Protein AF-A0A383VM68-F1 (afdb_monomer_lite)

Foldseek 3Di:
DEDEAPEEDEAECEEFEDAEEAAEQRRYEYEDAYEYEHYLYEQEHAEYAAFASRYEYYHAYEHPADANYEQEHAEYQAQRSYEYYDRYDYDPRVVHYHFDHADYVWNRHYAADWAAKEWDDDLEDAAQAAAPPDLSLWDKTKMATAHPPRQAHWFWKKFKDKQNHHTQDIFTAHNNRMTIDTGRDQDAFDKIKIWIDTDADDSGDDPPPYDIYIHIYGHHQFDQQWEPLDRRHIYGFAWQWGGPDRDHNDTHGQDPQWGGRTGQATHGDPPKDAPDRNGSDIGD

Sequence (284 aa):
MFAGVSARLMFVASNASSNNASVSGGGLGAAADAQLLIDSSVVVWNAAAVHGGGISVEGNAGVAALVNSSIQFNRAKWGAGMSFGASQRLNANLKTGYFVHNLGMYNSEVSPAASDLSILGSSSVSGFAIRLGSDQSVLPVRLNVSGPFGLPCDGQLVQALLNGTQVLGVNRSDSSGVVLMRLIIQQPPGWYKIVFDLVPGEGQKAISTLQPANLSLQVRACIVSEVTPAPDACQACPEGSISLEPHSSSCRDCPPGATCPGGFVIVPLPGMWHSAPESPQVHR

pLDDT: mean 90.62, std 9.34, range [51.56, 98.44]

Organism: Tetradesmus obliquus (NCBI:txid3088)

Structure (mmCIF, N/CA/C/O backbone):
data_AF-A0A383VM68-F1
#
_entry.id   AF-A0A383VM68-F1
#
loop_
_atom_site.group_PDB
_atom_site.id
_atom_site.type_symbol
_atom_site.label_atom_id
_atom_site.label_alt_id
_atom_site.label_comp_id
_atom_site.label_asym_id
_atom_site.label_entity_id
_atom_site.label_seq_id
_atom_site.pdbx_PDB_ins_code
_atom_site.Cartn_x
_atom_site.Cartn_y
_atom_site.Cartn_z
_atom_site.occupancy
_atom_site.B_iso_or_equiv
_atom_site.auth_seq_id
_atom_site.auth_comp_id
_atom_site.auth_asym_id
_atom_site.auth_atom_id
_atom_site.pdbx_PDB_model_num
ATOM 1 N N . MET A 1 1 ? -22.701 4.448 29.757 1.00 69.44 1 MET A N 1
ATOM 2 C CA . MET A 1 1 ? -22.043 4.310 31.087 1.00 69.44 1 MET A CA 1
ATOM 3 C C . MET A 1 1 ? -20.542 4.526 30.912 1.00 69.44 1 MET A C 1
ATOM 5 O O . MET A 1 1 ? -20.023 4.044 29.915 1.00 69.44 1 MET A O 1
ATOM 9 N N . PHE A 1 2 ? -19.860 5.256 31.805 1.00 69.88 2 PHE A N 1
ATOM 10 C CA . PHE A 1 2 ? -18.447 5.635 31.621 1.00 69.88 2 PHE A CA 1
ATOM 11 C C . PHE A 1 2 ? -17.585 5.266 32.835 1.00 69.88 2 PHE A C 1
ATOM 13 O O . PHE A 1 2 ? -17.972 5.552 33.967 1.00 69.88 2 PHE A O 1
ATOM 20 N N . ALA A 1 3 ? -16.419 4.665 32.595 1.00 67.19 3 ALA A N 1
ATOM 21 C CA . ALA A 1 3 ? -15.424 4.351 33.618 1.00 67.19 3 ALA A CA 1
ATOM 22 C C . ALA A 1 3 ? -14.107 5.100 33.368 1.00 67.19 3 ALA A C 1
ATOM 24 O O . ALA A 1 3 ? -13.564 5.065 32.263 1.00 67.19 3 ALA A O 1
ATOM 25 N N . GLY A 1 4 ? -13.609 5.774 34.410 1.00 67.69 4 GLY A N 1
ATOM 26 C CA . GLY A 1 4 ? -12.377 6.568 34.391 1.00 67.69 4 GLY A CA 1
ATOM 27 C C . GLY A 1 4 ? -11.191 5.907 35.107 1.00 67.69 4 GLY A C 1
ATOM 28 O O . GLY A 1 4 ? -11.199 4.710 35.382 1.00 67.69 4 GLY A O 1
ATOM 29 N N . VAL A 1 5 ? -10.164 6.714 35.400 1.00 69.88 5 VAL A N 1
ATOM 30 C CA . VAL A 1 5 ? -8.837 6.288 35.894 1.00 69.88 5 VAL A CA 1
ATOM 31 C C . VAL A 1 5 ? -8.927 5.269 37.038 1.00 69.88 5 VAL A C 1
ATOM 33 O O . VAL A 1 5 ? -9.589 5.514 38.044 1.00 69.88 5 VAL A O 1
ATOM 36 N N . SER A 1 6 ? -8.239 4.132 36.878 1.00 70.88 6 SER A N 1
ATOM 37 C CA . SER A 1 6 ? -8.131 3.042 37.864 1.00 70.88 6 SER A CA 1
ATOM 38 C C . SER A 1 6 ? -9.460 2.444 38.352 1.00 70.88 6 SER A C 1
ATOM 40 O O . SER A 1 6 ? -9.517 1.865 39.437 1.00 70.88 6 SER A O 1
ATOM 42 N N . ALA A 1 7 ? -10.533 2.550 37.563 1.00 78.81 7 ALA A N 1
ATOM 43 C CA . ALA A 1 7 ? -11.822 1.945 37.885 1.00 78.81 7 ALA A CA 1
ATOM 44 C C . ALA A 1 7 ? -11.994 0.569 37.227 1.00 78.81 7 ALA A C 1
ATOM 46 O O . ALA A 1 7 ? -11.609 0.344 36.080 1.00 78.81 7 ALA A O 1
ATOM 47 N N . ARG A 1 8 ? -12.659 -0.351 37.929 1.00 85.00 8 ARG A N 1
ATOM 48 C CA . ARG A 1 8 ? -13.185 -1.581 37.331 1.00 85.00 8 ARG A CA 1
ATOM 49 C C . ARG A 1 8 ? -14.691 -1.435 37.170 1.00 85.00 8 ARG A C 1
ATOM 51 O O . ARG A 1 8 ? -15.403 -1.339 38.165 1.00 85.00 8 ARG A O 1
ATOM 58 N N . LEU A 1 9 ? -15.169 -1.432 35.930 1.00 85.81 9 LEU A N 1
ATOM 59 C CA . LEU A 1 9 ? -16.595 -1.424 35.631 1.00 85.81 9 LEU A CA 1
ATOM 60 C C . LEU A 1 9 ? -17.067 -2.852 35.402 1.00 85.81 9 LEU A C 1
ATOM 62 O O . LEU A 1 9 ? -16.580 -3.538 34.504 1.00 85.81 9 LEU A O 1
ATOM 66 N N . MET A 1 10 ? -18.021 -3.286 36.216 1.00 88.75 10 MET A N 1
ATOM 67 C CA . MET A 1 10 ? -18.688 -4.570 36.052 1.00 88.75 10 MET A CA 1
ATOM 68 C C . MET A 1 10 ? -20.081 -4.324 35.484 1.00 88.75 10 MET A C 1
ATOM 70 O O . MET A 1 10 ? -20.905 -3.671 36.118 1.00 88.75 10 MET A O 1
ATOM 74 N N . PHE A 1 11 ? -20.325 -4.838 34.284 1.00 89.56 11 PHE A N 1
ATOM 75 C CA . PHE A 1 11 ? -21.611 -4.795 33.605 1.00 89.56 11 PHE A CA 1
ATOM 76 C C . PHE A 1 11 ? -22.124 -6.230 33.494 1.00 89.56 11 PHE A C 1
ATOM 78 O O . PHE A 1 11 ? -21.697 -6.987 32.624 1.00 89.56 11 PHE A O 1
ATOM 85 N N . VAL A 1 12 ? -22.950 -6.630 34.460 1.00 92.88 12 VAL A N 1
ATOM 86 C CA . VAL A 1 12 ? -23.377 -8.023 34.648 1.00 92.88 12 VAL A CA 1
ATOM 87 C C . VAL A 1 12 ? -24.893 -8.095 34.584 1.00 92.88 12 VAL A C 1
ATOM 89 O O . VAL A 1 12 ? -25.555 -7.282 35.229 1.00 92.88 12 VAL A O 1
ATOM 92 N N . ALA A 1 13 ? -25.441 -9.049 33.825 1.00 93.44 13 ALA A N 1
ATOM 93 C CA . ALA A 1 13 ? -26.889 -9.238 33.679 1.00 93.44 13 ALA A CA 1
ATOM 94 C C . ALA A 1 13 ? -27.638 -7.928 33.351 1.00 93.44 13 ALA A C 1
ATOM 96 O O . ALA A 1 13 ? -28.712 -7.652 33.884 1.00 93.44 13 ALA A O 1
ATOM 97 N N . SER A 1 14 ? -27.022 -7.080 32.524 1.00 94.81 14 SER A N 1
ATOM 98 C CA . SER A 1 14 ? -27.439 -5.695 32.309 1.00 94.81 14 SER A CA 1
ATOM 99 C C . SER A 1 14 ? -27.690 -5.392 30.831 1.00 94.81 14 SER A C 1
ATOM 101 O O . SER A 1 14 ? -27.189 -6.080 29.940 1.00 94.81 14 SER A O 1
ATOM 103 N N . ASN A 1 15 ? -28.463 -4.337 30.560 1.00 95.44 15 ASN A N 1
ATOM 104 C CA . ASN A 1 15 ? -28.760 -3.872 29.205 1.00 95.44 15 ASN A CA 1
ATOM 105 C C . ASN A 1 15 ? -28.360 -2.399 29.031 1.00 95.44 15 ASN A C 1
ATOM 107 O O . ASN A 1 15 ? -28.854 -1.531 29.750 1.00 95.44 15 ASN A O 1
ATOM 111 N N . ALA A 1 16 ? -27.477 -2.120 28.074 1.00 95.62 16 ALA A N 1
ATOM 112 C CA . ALA A 1 16 ? -27.159 -0.773 27.618 1.00 95.62 16 ALA A CA 1
ATOM 113 C C . ALA A 1 16 ? -27.770 -0.592 26.230 1.00 95.62 16 ALA A C 1
ATOM 115 O O . ALA A 1 16 ? -27.285 -1.175 25.257 1.00 95.62 16 ALA A O 1
ATOM 116 N N . SER A 1 17 ? -28.836 0.205 26.132 1.00 96.88 17 SER A N 1
ATOM 117 C CA . SER A 1 17 ? -29.528 0.374 24.858 1.00 96.88 17 SER A CA 1
ATOM 118 C C . SER A 1 17 ? -30.015 1.778 24.558 1.00 96.88 17 SER A C 1
ATOM 120 O O . SER A 1 17 ? -30.302 2.550 25.470 1.00 96.88 17 SER A O 1
ATOM 122 N N . SER A 1 18 ? -30.123 2.076 23.260 1.00 96.62 18 SER A N 1
ATOM 123 C CA . SER A 1 18 ? -30.665 3.335 22.724 1.00 96.62 18 SER A CA 1
ATOM 124 C C . SER A 1 18 ? -29.945 4.595 23.215 1.00 96.62 18 SER A C 1
ATOM 126 O O . SER A 1 18 ? -30.538 5.670 23.294 1.00 96.62 18 SER A O 1
ATOM 128 N N . ASN A 1 19 ? -28.662 4.475 23.553 1.00 96.81 19 ASN A N 1
ATOM 129 C CA . ASN A 1 19 ? -27.844 5.613 23.949 1.00 96.81 19 ASN A CA 1
ATOM 130 C C . ASN A 1 19 ? -27.178 6.245 22.724 1.00 96.81 19 ASN A C 1
ATOM 132 O O . ASN A 1 19 ? -26.827 5.551 21.769 1.00 96.81 19 ASN A O 1
ATOM 136 N N . ASN A 1 20 ? -26.962 7.559 22.770 1.00 96.06 20 ASN A N 1
ATOM 137 C CA . ASN A 1 20 ? -26.282 8.297 21.711 1.00 96.06 20 ASN A CA 1
ATOM 138 C C . ASN A 1 20 ? -25.147 9.141 22.296 1.00 96.06 20 ASN A C 1
ATOM 140 O O . ASN A 1 20 ? -25.372 9.940 23.206 1.00 96.06 20 ASN A O 1
ATOM 144 N N . ALA A 1 21 ? -23.946 8.986 21.752 1.00 95.00 21 ALA A N 1
ATOM 145 C CA . ALA A 1 21 ? -22.775 9.770 22.114 1.00 95.00 21 ALA A CA 1
ATOM 146 C C . ALA A 1 21 ? -22.314 10.641 20.941 1.00 95.00 21 ALA A C 1
ATOM 148 O O . ALA A 1 21 ? -22.314 10.226 19.782 1.00 95.00 21 ALA A O 1
ATOM 149 N N . SER A 1 22 ? -21.851 11.852 21.246 1.00 92.38 22 SER A N 1
ATOM 150 C CA . SER A 1 22 ? -21.349 12.786 20.232 1.00 92.38 22 SER A CA 1
ATOM 151 C C . SER A 1 22 ? -20.019 12.359 19.612 1.00 92.38 22 SER A C 1
ATOM 153 O O . SER A 1 22 ? -19.693 12.828 18.528 1.00 92.38 22 SER A O 1
ATOM 155 N N . VAL A 1 23 ? -19.248 11.490 20.276 1.00 90.56 23 VAL A N 1
ATOM 156 C CA . VAL A 1 23 ? -17.914 11.074 19.814 1.00 90.56 23 VAL A CA 1
ATOM 157 C C . VAL A 1 23 ? -17.736 9.564 19.906 1.00 90.56 23 VAL A C 1
ATOM 159 O O . VAL A 1 23 ? -17.579 8.913 18.871 1.00 90.56 23 VAL A O 1
ATOM 162 N N . SER A 1 24 ? -17.773 8.997 21.113 1.00 92.50 24 SER A N 1
ATOM 163 C CA . SER A 1 24 ? -17.451 7.587 21.324 1.00 92.50 24 SER A CA 1
ATOM 164 C C . SER A 1 24 ? -18.228 6.941 22.469 1.00 92.50 24 SER A C 1
ATOM 166 O O . SER A 1 24 ? -18.725 7.629 23.359 1.00 92.50 24 SER A O 1
ATOM 168 N N . GLY A 1 25 ? -18.332 5.609 22.438 1.00 88.25 25 GLY A N 1
ATOM 169 C CA . GLY A 1 25 ? -18.825 4.810 23.564 1.00 88.25 25 GLY A CA 1
ATOM 170 C C . GLY A 1 25 ? -20.312 4.996 23.833 1.00 88.25 25 GLY A C 1
ATOM 171 O O . GLY A 1 25 ? -20.694 5.228 24.980 1.00 88.25 25 GLY A O 1
ATOM 172 N N . GLY A 1 26 ? -21.137 4.915 22.783 1.00 91.56 26 GLY A N 1
ATOM 173 C CA . GLY A 1 26 ? -22.581 5.149 22.866 1.00 91.56 26 GLY A CA 1
ATOM 174 C C . GLY A 1 26 ? -23.227 4.353 23.999 1.00 91.56 26 GLY A C 1
ATOM 175 O O . GLY A 1 26 ? -23.886 4.935 24.853 1.00 91.56 26 GLY A O 1
ATOM 176 N N . GLY A 1 27 ? -22.974 3.044 24.072 1.00 94.62 27 GLY A N 1
ATOM 177 C CA . GLY A 1 27 ? -23.419 2.205 25.188 1.00 94.62 27 GLY A CA 1
ATOM 178 C C . GLY A 1 27 ? -22.490 2.294 26.402 1.00 94.62 27 GLY A C 1
ATOM 179 O O . GLY A 1 27 ? -22.869 2.776 27.479 1.00 94.62 27 GLY A O 1
ATOM 180 N N . LEU A 1 28 ? -21.262 1.804 26.237 1.00 93.50 28 LEU A N 1
ATOM 181 C CA . LEU A 1 28 ? -20.239 1.714 27.277 1.00 93.50 28 LEU A CA 1
ATOM 182 C C . LEU A 1 28 ? -18.955 2.425 26.831 1.00 93.50 28 LEU A C 1
ATOM 184 O O . LEU A 1 28 ? -18.483 2.242 25.712 1.00 93.50 28 LEU A O 1
ATOM 188 N N . GLY A 1 29 ? -18.360 3.196 27.735 1.00 90.69 29 GLY A N 1
ATOM 189 C CA . GLY A 1 29 ? -17.067 3.843 27.540 1.00 90.69 29 GLY A CA 1
ATOM 190 C C . GLY A 1 29 ? -16.107 3.501 28.675 1.00 90.69 29 GLY A C 1
ATOM 191 O O . GLY A 1 29 ? -16.476 3.572 29.849 1.00 90.69 29 GLY A O 1
ATOM 192 N N . ALA A 1 30 ? -14.871 3.159 28.334 1.00 89.38 30 ALA A N 1
ATOM 193 C CA . ALA A 1 30 ? -13.773 3.029 29.282 1.00 89.38 30 ALA A CA 1
ATOM 194 C C . ALA A 1 30 ? -12.567 3.828 28.803 1.00 89.38 30 ALA A C 1
ATOM 196 O O . ALA A 1 30 ? -12.218 3.784 27.626 1.00 89.38 30 ALA A O 1
ATOM 197 N N . ALA A 1 31 ? -11.931 4.548 29.721 1.00 87.94 31 ALA A N 1
ATOM 198 C CA . ALA A 1 31 ? -10.788 5.399 29.426 1.00 87.94 31 ALA A CA 1
ATOM 199 C C . ALA A 1 31 ? -9.696 5.280 30.499 1.00 87.94 31 ALA A C 1
ATOM 201 O O . ALA A 1 31 ? -9.900 4.679 31.557 1.00 87.94 31 ALA A O 1
ATOM 202 N N . ALA A 1 32 ? -8.547 5.910 30.240 1.00 85.25 32 ALA A N 1
ATOM 203 C CA . ALA A 1 32 ? -7.380 5.898 31.123 1.00 85.25 32 ALA A CA 1
ATOM 204 C C . ALA A 1 32 ? -6.944 4.464 31.450 1.00 85.25 32 ALA A C 1
ATOM 206 O O . ALA A 1 32 ? -6.613 3.761 30.515 1.00 85.25 32 ALA A O 1
ATOM 207 N N . ASP A 1 33 ? -6.947 4.024 32.709 1.00 84.94 33 ASP A N 1
ATOM 208 C CA . ASP A 1 33 ? -6.534 2.665 33.108 1.00 84.94 33 ASP A CA 1
ATOM 209 C C . ASP A 1 33 ? -7.728 1.769 33.501 1.00 84.94 33 ASP A C 1
ATOM 211 O O . ASP A 1 33 ? -7.573 0.774 34.215 1.00 84.94 33 ASP A O 1
ATOM 215 N N . ALA A 1 34 ? -8.942 2.133 33.074 1.00 87.44 34 ALA A N 1
ATOM 216 C CA . ALA A 1 34 ? -10.156 1.413 33.439 1.00 87.44 34 ALA A CA 1
ATOM 217 C C . ALA A 1 34 ? -10.182 -0.026 32.896 1.00 87.44 34 ALA A C 1
ATOM 219 O O . ALA A 1 34 ? -9.679 -0.317 31.811 1.00 87.44 34 ALA A O 1
ATOM 220 N N . GLN A 1 35 ? -10.828 -0.936 33.623 1.00 86.44 35 GLN A N 1
ATOM 221 C CA . GLN A 1 35 ? -11.054 -2.315 33.185 1.00 86.44 35 GLN A CA 1
ATOM 222 C C . GLN A 1 35 ? -12.548 -2.602 33.058 1.00 86.44 35 GLN A C 1
ATOM 224 O O . GLN A 1 35 ? -13.298 -2.443 34.023 1.00 86.44 35 GLN A O 1
ATOM 229 N N . LEU A 1 36 ? -12.968 -3.067 31.883 1.00 87.44 36 LEU A N 1
ATOM 230 C CA . LEU A 1 36 ? -14.329 -3.518 31.615 1.00 87.44 36 LEU A CA 1
ATOM 231 C C . LEU A 1 36 ? -14.452 -5.023 31.844 1.00 87.44 36 LEU A C 1
ATOM 233 O O . LEU A 1 36 ? -13.702 -5.815 31.273 1.00 87.44 36 LEU A O 1
ATOM 237 N N . LEU A 1 37 ? -15.434 -5.417 32.645 1.00 88.50 37 LEU A N 1
ATOM 238 C CA . LEU A 1 37 ? -15.921 -6.787 32.730 1.00 88.50 37 LEU A CA 1
ATOM 239 C C . LEU A 1 37 ? -17.385 -6.787 32.314 1.00 88.50 37 LEU A C 1
ATOM 241 O O . LEU A 1 37 ? -18.204 -6.139 32.961 1.00 88.50 37 LEU A O 1
ATOM 245 N N . ILE A 1 38 ? -17.693 -7.506 31.242 1.00 89.25 38 ILE A N 1
ATOM 246 C CA . ILE A 1 38 ? -19.038 -7.604 30.684 1.00 89.25 38 ILE A CA 1
ATOM 247 C C . ILE A 1 38 ? -19.434 -9.077 30.701 1.00 89.25 38 ILE A C 1
ATOM 249 O O . ILE A 1 38 ? -18.761 -9.910 30.090 1.00 89.25 38 ILE A O 1
ATOM 253 N N . ASP A 1 39 ? -20.498 -9.395 31.427 1.00 91.44 39 ASP A N 1
ATOM 254 C CA . ASP A 1 39 ? -20.977 -10.764 31.603 1.00 91.44 39 ASP A CA 1
ATOM 255 C C . ASP A 1 39 ? -22.498 -10.819 31.457 1.00 91.44 39 ASP A C 1
ATOM 257 O O . ASP A 1 39 ? -23.220 -10.013 32.050 1.00 91.44 39 ASP A O 1
ATOM 261 N N . SER A 1 40 ? -22.987 -11.773 30.665 1.00 93.44 40 SER A N 1
ATOM 262 C CA . SER A 1 40 ? -24.414 -12.074 30.532 1.00 93.44 40 SER A CA 1
ATOM 263 C C . SER A 1 40 ? -25.255 -10.829 30.218 1.00 93.44 40 SER A C 1
ATOM 265 O O . SER A 1 40 ? -26.334 -10.636 30.771 1.00 93.44 40 SER A O 1
ATOM 267 N N . SER A 1 41 ? -24.718 -9.931 29.387 1.00 94.31 41 SER A N 1
ATOM 268 C CA . SER A 1 41 ? -25.249 -8.582 29.168 1.00 94.31 41 SER A CA 1
ATOM 269 C C . SER A 1 41 ? -25.508 -8.279 27.693 1.00 94.31 41 SER A C 1
ATOM 271 O O . SER A 1 41 ? -24.977 -8.930 26.792 1.00 94.31 41 SER A O 1
ATOM 273 N N . VAL A 1 42 ? -26.314 -7.249 27.441 1.00 95.62 42 VAL A N 1
ATOM 274 C CA . VAL A 1 42 ? -26.698 -6.806 26.095 1.00 95.62 42 VAL A CA 1
ATOM 275 C C . VAL A 1 42 ? -26.285 -5.349 25.887 1.00 95.62 42 VAL A C 1
ATOM 277 O O . VAL A 1 42 ? -26.600 -4.485 26.704 1.00 95.62 42 VAL A O 1
ATOM 280 N N . VAL A 1 43 ? -25.592 -5.063 24.783 1.00 96.06 43 VAL A N 1
ATOM 281 C CA . VAL A 1 43 ? -25.259 -3.702 24.333 1.00 96.06 43 VAL A CA 1
ATOM 282 C C . VAL A 1 43 ? -25.832 -3.513 22.931 1.00 96.06 43 VAL A C 1
ATOM 284 O O . VAL A 1 43 ? -25.291 -4.041 21.957 1.00 96.06 43 VAL A O 1
ATOM 287 N N . VAL A 1 44 ? -26.962 -2.811 22.824 1.00 97.56 44 VAL A N 1
ATOM 288 C CA . VAL A 1 44 ? -27.777 -2.812 21.599 1.00 97.56 44 VAL A CA 1
ATOM 289 C C . VAL A 1 44 ? -28.356 -1.452 21.220 1.00 97.56 44 VAL A C 1
ATOM 291 O O . VAL A 1 44 ? -28.752 -0.685 22.086 1.00 97.56 44 VAL A O 1
ATOM 294 N N . TRP A 1 45 ? -28.470 -1.156 19.922 1.00 97.31 45 TRP A N 1
ATOM 295 C CA . TRP A 1 45 ? -29.062 0.099 19.422 1.00 97.31 45 TRP A CA 1
ATOM 296 C C . TRP A 1 45 ? -28.367 1.367 19.932 1.00 97.31 45 TRP A C 1
ATOM 298 O O . TRP A 1 45 ? -28.988 2.425 20.015 1.00 97.31 45 TRP A O 1
ATOM 308 N N . ASN A 1 46 ? -27.089 1.285 20.298 1.00 98.00 46 ASN A N 1
ATOM 309 C CA . ASN A 1 46 ? -26.335 2.460 20.713 1.00 98.00 46 ASN A CA 1
ATOM 310 C C . ASN A 1 46 ? -25.627 3.098 19.515 1.00 98.00 46 ASN A C 1
ATOM 312 O O . ASN A 1 46 ? -25.218 2.414 18.574 1.00 98.00 46 ASN A O 1
ATOM 316 N N . ALA A 1 47 ? -25.464 4.415 19.556 1.00 97.62 47 ALA A N 1
ATOM 317 C CA . ALA A 1 47 ? -24.832 5.184 18.499 1.00 97.62 47 ALA A CA 1
ATOM 318 C C . ALA A 1 47 ? -23.704 6.064 19.047 1.00 97.62 47 ALA A C 1
ATOM 320 O O . ALA A 1 47 ? -23.808 6.647 20.125 1.00 97.62 47 ALA A O 1
ATOM 321 N N . ALA A 1 48 ? -22.632 6.181 18.274 1.00 96.06 48 ALA A N 1
ATOM 322 C CA . ALA A 1 48 ? -21.591 7.178 18.466 1.00 96.06 48 ALA A CA 1
ATOM 323 C C . ALA A 1 48 ? -21.183 7.757 17.108 1.00 96.06 48 ALA A C 1
ATOM 325 O O . ALA A 1 48 ? -21.244 7.063 16.093 1.00 96.06 48 ALA A O 1
ATOM 326 N N . ALA A 1 49 ? -20.753 9.018 17.062 1.00 93.94 49 ALA A N 1
ATOM 327 C CA . ALA A 1 49 ? -20.365 9.626 15.788 1.00 93.94 49 ALA A CA 1
ATOM 328 C C . ALA A 1 49 ? -19.088 9.003 15.196 1.00 93.94 49 ALA A C 1
ATOM 330 O O . ALA A 1 49 ? -18.993 8.836 13.979 1.00 93.94 49 ALA A O 1
ATOM 331 N N . VAL A 1 50 ? -18.109 8.654 16.041 1.00 92.44 50 VAL A N 1
ATOM 332 C CA . VAL A 1 50 ? -16.764 8.273 15.590 1.00 92.44 50 VAL A CA 1
ATOM 333 C C . VAL A 1 50 ? -16.418 6.836 15.964 1.00 92.44 50 VAL A C 1
ATOM 335 O O . VAL A 1 50 ? -16.241 6.027 15.059 1.00 92.44 50 VAL A O 1
ATOM 338 N N . HIS A 1 51 ? -16.356 6.492 17.253 1.00 92.31 51 HIS A N 1
ATOM 339 C CA . HIS A 1 51 ? -15.771 5.218 17.708 1.00 92.31 51 HIS A CA 1
ATOM 340 C C . HIS A 1 51 ? -16.704 4.444 18.633 1.00 92.31 51 HIS A C 1
ATOM 342 O O . HIS A 1 51 ? -17.259 5.026 19.562 1.00 92.31 51 HIS A O 1
ATOM 348 N N . GLY A 1 52 ? -16.816 3.126 18.462 1.00 93.00 52 GLY A N 1
ATOM 349 C CA . GLY A 1 52 ? -17.370 2.275 19.519 1.00 93.00 52 GLY A CA 1
ATOM 350 C C . GLY A 1 52 ? -18.826 2.598 19.840 1.00 93.00 52 GLY A C 1
ATOM 351 O O . GLY A 1 52 ? -19.126 3.027 20.954 1.00 93.00 52 GLY A O 1
ATOM 352 N N . GLY A 1 53 ? -19.726 2.442 18.867 1.00 95.00 53 GLY A N 1
ATOM 353 C CA . GLY A 1 53 ? -21.154 2.735 19.046 1.00 95.00 53 GLY A CA 1
ATOM 354 C C . GLY A 1 53 ? -21.734 1.973 20.234 1.00 95.00 53 GLY A C 1
ATOM 355 O O . GLY A 1 53 ? -22.388 2.560 21.092 1.00 95.00 53 GLY A O 1
ATOM 356 N N . GLY A 1 54 ? -21.406 0.685 20.329 1.00 95.56 54 GLY A N 1
ATOM 357 C CA . GLY A 1 54 ? -21.659 -0.135 21.503 1.00 95.56 54 GLY A CA 1
ATOM 358 C C . GLY A 1 54 ? -20.653 0.165 22.605 1.00 95.56 54 GLY A C 1
ATOM 359 O O . GLY A 1 54 ? -21.032 0.661 23.664 1.00 95.56 54 GLY A O 1
ATOM 360 N N . ILE A 1 55 ? -19.378 -0.150 22.364 1.00 93.44 55 ILE A N 1
ATOM 361 C CA . ILE A 1 55 ? -18.318 -0.083 23.374 1.00 93.44 55 ILE A CA 1
ATOM 362 C C . ILE A 1 55 ? -17.108 0.684 22.827 1.00 93.44 55 ILE A C 1
ATOM 364 O O . ILE A 1 55 ? -16.541 0.303 21.807 1.00 93.44 55 ILE A O 1
ATOM 368 N N . SER A 1 56 ? -16.665 1.728 23.525 1.00 92.12 56 SER A N 1
ATOM 369 C CA . SER A 1 56 ? -15.386 2.393 23.247 1.00 92.12 56 SER A CA 1
ATOM 370 C C . SER A 1 56 ? -14.409 2.165 24.389 1.00 92.12 56 SER A C 1
ATOM 372 O O . SER A 1 56 ? -14.751 2.365 25.558 1.00 92.12 56 SER A O 1
ATOM 374 N N . VAL A 1 57 ? -13.192 1.752 24.047 1.00 89.19 57 VAL A N 1
ATOM 375 C CA . VAL A 1 57 ? -12.109 1.533 25.002 1.00 89.19 57 VAL A CA 1
ATOM 376 C C . VAL A 1 57 ? -10.920 2.389 24.571 1.00 89.19 57 VAL A C 1
ATOM 378 O O . VAL A 1 57 ? -10.344 2.188 23.504 1.00 89.19 57 VAL A O 1
ATOM 381 N N . GLU A 1 58 ? -10.579 3.387 25.381 1.00 86.94 58 GLU A N 1
ATOM 382 C CA . GLU A 1 58 ? -9.612 4.439 25.061 1.00 86.94 58 GLU A CA 1
ATOM 383 C C . GLU A 1 58 ? -8.478 4.520 26.090 1.00 86.94 58 GLU A C 1
ATOM 385 O O . GLU A 1 58 ? -8.589 4.058 27.225 1.00 86.94 58 GLU A O 1
ATOM 390 N N . GLY A 1 59 ? -7.360 5.135 25.698 1.00 81.62 59 GLY A N 1
ATOM 391 C CA . GLY A 1 59 ? -6.152 5.150 26.525 1.00 81.62 59 GLY A CA 1
ATOM 392 C C . GLY A 1 59 ? -5.660 3.730 26.816 1.00 81.62 59 GLY A C 1
ATOM 393 O O . GLY A 1 59 ? -5.751 2.852 25.956 1.00 81.62 59 GLY A O 1
ATOM 394 N N . ASN A 1 60 ? -5.185 3.513 28.042 1.00 80.75 60 ASN A N 1
ATOM 395 C CA . ASN A 1 60 ? -4.680 2.229 28.538 1.00 80.75 60 ASN A CA 1
ATOM 396 C C . ASN A 1 60 ? -5.783 1.310 29.092 1.00 80.75 60 ASN A C 1
ATOM 398 O O . ASN A 1 60 ? -5.487 0.334 29.790 1.00 80.75 60 ASN A O 1
ATOM 402 N N . ALA A 1 61 ? -7.055 1.633 28.838 1.00 85.38 61 ALA A N 1
ATOM 403 C CA . ALA A 1 61 ? -8.153 0.844 29.351 1.00 85.38 61 ALA A CA 1
ATOM 404 C C . ALA A 1 61 ? -8.116 -0.554 28.719 1.00 85.38 61 ALA A C 1
ATOM 406 O O . ALA A 1 61 ? -7.447 -0.798 27.714 1.00 85.38 61 ALA A O 1
ATOM 407 N N . GLY A 1 62 ? -8.795 -1.507 29.341 1.00 83.81 62 GLY A N 1
ATOM 408 C CA . GLY A 1 62 ? -8.822 -2.882 28.867 1.00 83.81 62 GLY A CA 1
ATOM 409 C C . GLY A 1 62 ? -10.190 -3.516 29.012 1.00 83.81 62 GLY A C 1
ATOM 410 O O . GLY A 1 62 ? -11.022 -3.091 29.815 1.00 83.81 62 GLY A O 1
ATOM 411 N N . VAL A 1 63 ? -10.399 -4.579 28.241 1.00 84.31 63 VAL A N 1
ATOM 412 C CA . VAL A 1 63 ? -11.534 -5.485 28.412 1.00 84.31 63 VAL A CA 1
ATOM 413 C C . VAL A 1 63 ? -11.008 -6.725 29.117 1.00 84.31 63 VAL A C 1
ATOM 415 O O . VAL A 1 63 ? -10.381 -7.593 28.510 1.00 84.31 63 VAL A O 1
ATOM 418 N N . ALA A 1 64 ? -11.238 -6.785 30.426 1.00 80.19 64 ALA A N 1
ATOM 419 C CA . ALA A 1 64 ? -10.809 -7.893 31.266 1.00 80.19 64 ALA A CA 1
ATOM 420 C C . ALA A 1 64 ? -11.555 -9.187 30.906 1.00 80.19 64 ALA A C 1
ATOM 422 O O . ALA A 1 64 ? -10.944 -10.257 30.877 1.00 80.19 64 ALA A O 1
ATOM 423 N N . ALA A 1 65 ? -12.858 -9.087 30.618 1.00 81.88 65 ALA A N 1
ATOM 424 C CA . ALA A 1 65 ? -13.675 -10.203 30.155 1.00 81.88 65 ALA A CA 1
ATOM 425 C C . ALA A 1 65 ? -14.911 -9.721 29.378 1.00 81.88 65 ALA A C 1
ATOM 427 O O . ALA A 1 65 ? -15.513 -8.706 29.735 1.00 81.88 65 ALA A O 1
ATOM 428 N N . LEU A 1 66 ? -15.292 -10.485 28.350 1.00 85.62 66 LEU A N 1
ATOM 429 C CA . LEU A 1 66 ? -16.543 -10.342 27.608 1.00 85.62 66 LEU A CA 1
ATOM 430 C C . LEU A 1 66 ? -17.176 -11.728 27.442 1.00 85.62 66 LEU A C 1
ATOM 432 O O . LEU A 1 66 ? -16.827 -12.469 26.524 1.00 85.62 66 LEU A O 1
ATOM 436 N N . VAL A 1 67 ? -18.073 -12.096 28.352 1.00 86.62 67 VAL A N 1
ATOM 437 C CA . VAL A 1 67 ? -18.592 -13.465 28.486 1.00 86.62 67 VAL A CA 1
ATOM 438 C C . VAL A 1 67 ? -20.102 -13.470 28.291 1.00 86.62 67 VAL A C 1
ATOM 440 O O . VAL A 1 67 ? -20.792 -12.601 28.820 1.00 86.62 67 VAL A O 1
ATOM 443 N N . ASN A 1 68 ? -20.618 -14.427 27.512 1.00 88.31 68 ASN A N 1
ATOM 444 C CA . ASN A 1 68 ? -22.057 -14.657 27.309 1.00 88.31 68 ASN A CA 1
ATOM 445 C C . ASN A 1 68 ? -22.862 -13.381 27.005 1.00 88.31 68 ASN A C 1
ATOM 447 O O . ASN A 1 68 ? -23.983 -13.216 27.472 1.00 88.31 68 ASN A O 1
ATOM 451 N N . SER A 1 69 ? -22.269 -12.448 26.262 1.00 91.44 69 SER A N 1
ATOM 452 C CA . SER A 1 69 ? -22.833 -11.116 26.048 1.00 91.44 69 SER A CA 1
ATOM 453 C C . SER A 1 69 ? -23.009 -10.830 24.562 1.00 91.44 69 SER A C 1
ATOM 455 O O . SER A 1 69 ? -22.196 -11.268 23.745 1.00 91.44 69 SER A O 1
ATOM 457 N N . SER A 1 70 ? -24.051 -10.075 24.213 1.00 93.31 70 SER A N 1
ATOM 458 C CA . SER A 1 70 ? -24.373 -9.712 22.828 1.00 93.31 70 SER A CA 1
ATOM 459 C C . SER A 1 70 ? -24.188 -8.216 22.583 1.00 93.31 70 SER A C 1
ATOM 461 O 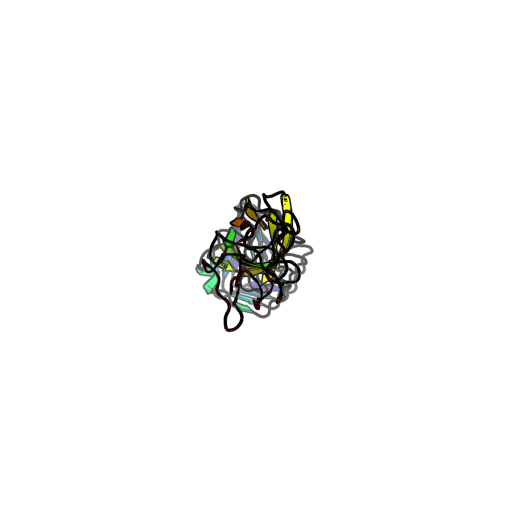O . SER A 1 70 ? -24.796 -7.391 23.272 1.00 93.31 70 SER A O 1
ATOM 463 N N . ILE A 1 71 ? -23.401 -7.867 21.569 1.00 94.50 71 ILE A N 1
ATOM 464 C CA . ILE A 1 71 ? -23.179 -6.501 21.101 1.00 94.50 71 ILE A CA 1
ATOM 465 C C . ILE A 1 71 ? -23.733 -6.411 19.685 1.00 94.50 71 ILE A C 1
ATOM 467 O O . ILE A 1 71 ? -23.140 -6.939 18.747 1.00 94.50 71 ILE A O 1
ATOM 471 N N . GLN A 1 72 ? -24.877 -5.762 19.511 1.00 96.06 72 GLN A N 1
ATOM 472 C CA . GLN A 1 72 ? -25.603 -5.844 18.244 1.00 96.06 72 GLN A CA 1
ATOM 473 C C . GLN A 1 72 ? -26.310 -4.551 17.861 1.00 96.06 72 GLN A C 1
ATOM 475 O O . GLN A 1 72 ? -26.697 -3.772 18.724 1.00 96.06 72 GLN A O 1
ATOM 480 N N . PHE A 1 73 ? -26.512 -4.325 16.563 1.00 96.94 73 PHE A N 1
ATOM 481 C CA . PHE A 1 73 ? -27.251 -3.163 16.043 1.00 96.94 73 PHE A CA 1
ATOM 482 C C . PHE A 1 73 ? -26.741 -1.800 16.539 1.00 96.94 73 PHE A C 1
ATOM 484 O O . PHE A 1 73 ? -27.497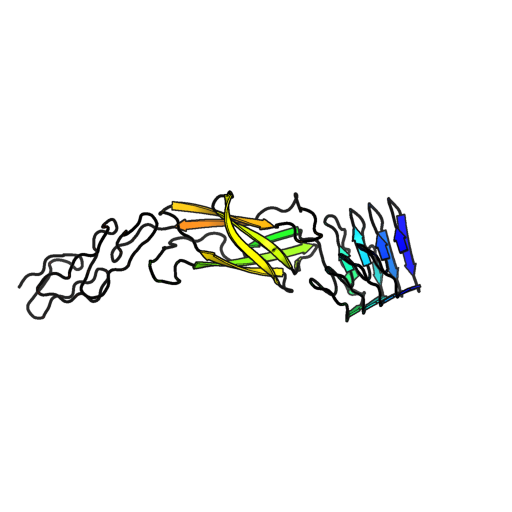 -0.831 16.607 1.00 96.94 73 PHE A O 1
ATOM 491 N N . ASN A 1 74 ? -25.466 -1.708 16.911 1.00 97.75 74 ASN A N 1
ATOM 492 C CA . ASN A 1 74 ? -24.846 -0.444 17.278 1.00 97.75 74 ASN A CA 1
ATOM 493 C C . ASN A 1 74 ? -24.294 0.255 16.031 1.00 97.75 74 ASN A C 1
ATOM 495 O O . ASN A 1 74 ? -24.029 -0.388 15.014 1.00 97.75 74 ASN A O 1
ATOM 499 N N . ARG A 1 75 ? -24.105 1.575 16.099 1.00 97.69 75 ARG A N 1
ATOM 500 C CA . ARG A 1 75 ? -23.642 2.397 14.974 1.00 97.69 75 ARG A CA 1
ATOM 501 C C . ARG A 1 75 ? -22.484 3.303 15.376 1.00 97.69 75 ARG A C 1
ATOM 503 O O . ARG A 1 75 ? -22.607 4.069 16.324 1.00 97.69 75 ARG A O 1
ATOM 510 N N . ALA A 1 76 ? -21.390 3.262 14.627 1.00 95.44 76 ALA A N 1
ATOM 511 C CA . ALA A 1 76 ? -20.316 4.257 14.684 1.00 95.44 76 ALA A CA 1
ATOM 512 C C . ALA A 1 76 ? -19.491 4.218 13.403 1.00 95.44 76 ALA A C 1
ATOM 514 O O . ALA A 1 76 ? -19.593 3.266 12.644 1.00 95.44 76 ALA A O 1
ATOM 515 N N . LYS A 1 77 ? -18.652 5.221 13.142 1.00 94.19 77 LYS A N 1
ATOM 516 C CA . LYS A 1 77 ? -17.782 5.196 11.958 1.00 94.19 77 LYS A CA 1
ATOM 517 C C . LYS A 1 77 ? -16.758 4.057 12.026 1.00 94.19 77 LYS A C 1
ATOM 519 O O . LYS A 1 77 ? -16.595 3.340 11.044 1.00 94.19 77 LYS A O 1
ATOM 524 N N . TRP A 1 78 ? -16.141 3.871 13.188 1.00 91.81 78 TRP A N 1
ATOM 525 C CA . TRP A 1 78 ? -15.127 2.859 13.467 1.00 91.81 78 TRP A CA 1
ATOM 526 C C . TRP A 1 78 ? -15.602 1.946 14.594 1.00 91.81 78 TRP A C 1
ATOM 528 O O . TRP A 1 78 ? -15.987 2.436 15.661 1.00 91.81 78 TRP A O 1
ATOM 538 N N . GLY A 1 79 ? -15.568 0.628 14.385 1.00 92.44 79 GLY A N 1
ATOM 539 C CA . GLY A 1 79 ? -15.826 -0.319 15.474 1.00 92.44 79 GLY A CA 1
ATOM 540 C C . GLY A 1 79 ? -17.225 -0.158 16.046 1.00 92.44 79 GLY A C 1
ATOM 541 O O . GLY A 1 79 ? -17.366 0.116 17.233 1.00 92.44 79 GLY A O 1
ATOM 542 N N . ALA A 1 80 ? -18.262 -0.225 15.209 1.00 94.81 80 ALA A N 1
ATOM 543 C CA . ALA A 1 80 ? -19.625 0.078 15.640 1.00 94.81 80 ALA A CA 1
ATOM 544 C C . ALA A 1 80 ? -20.076 -0.792 16.820 1.00 94.81 80 ALA A C 1
ATOM 546 O O . ALA A 1 80 ? -20.686 -0.261 17.747 1.00 94.81 80 ALA A O 1
ATOM 547 N N . GLY A 1 81 ? -19.705 -2.073 16.844 1.00 94.00 81 GLY A N 1
ATOM 548 C CA . GLY A 1 81 ? -19.827 -2.912 18.033 1.00 94.00 81 GLY A CA 1
ATOM 549 C C . GLY A 1 81 ? -18.842 -2.486 19.122 1.00 94.00 81 GLY A C 1
ATOM 550 O O . GLY A 1 81 ? -19.253 -2.050 20.200 1.00 94.00 81 GLY A O 1
ATOM 551 N N . MET A 1 82 ? -17.543 -2.588 18.837 1.00 91.62 82 MET A N 1
ATOM 552 C CA . MET A 1 82 ? -16.473 -2.221 19.762 1.00 91.62 82 MET A CA 1
ATOM 553 C C . MET A 1 82 ? -15.288 -1.552 19.058 1.00 91.62 82 MET A C 1
ATOM 555 O O . MET A 1 82 ? -14.839 -2.003 18.006 1.00 91.62 82 MET A O 1
ATOM 559 N N . SER A 1 83 ? -14.731 -0.507 19.670 1.00 90.88 83 SER A N 1
ATOM 560 C CA . SER A 1 83 ? -13.517 0.168 19.199 1.00 90.88 83 SER A CA 1
ATOM 561 C C . SER A 1 83 ? -12.444 0.206 20.281 1.00 90.88 83 SER A C 1
ATOM 563 O O . SER A 1 83 ? -12.740 0.467 21.448 1.00 90.88 83 SER A O 1
ATOM 565 N N . PHE A 1 84 ? -11.195 -0.008 19.870 1.00 86.06 84 PHE A N 1
ATOM 566 C CA . PHE A 1 84 ? -10.011 -0.013 20.722 1.00 86.06 84 PHE A CA 1
ATOM 567 C C . PHE A 1 84 ? -9.053 1.123 20.349 1.00 86.06 84 PHE A C 1
ATOM 569 O O . PHE A 1 84 ? -8.690 1.295 19.187 1.00 86.06 84 PHE A O 1
ATOM 576 N N . GLY A 1 85 ? -8.605 1.875 21.353 1.00 76.81 85 GLY A N 1
ATOM 577 C CA . GLY A 1 85 ? -7.527 2.855 21.235 1.00 76.81 85 GLY A CA 1
ATOM 578 C C . GLY A 1 85 ? -6.126 2.229 21.163 1.00 76.81 85 GLY A C 1
ATOM 579 O O . GLY A 1 85 ? -5.944 1.024 21.302 1.00 76.81 85 GLY A O 1
ATOM 580 N N . ALA A 1 86 ? -5.113 3.072 20.959 1.00 61.00 86 ALA A N 1
ATOM 581 C CA . ALA A 1 86 ? -3.738 2.681 20.620 1.00 61.00 86 ALA A CA 1
ATOM 582 C C . ALA A 1 86 ? -2.945 1.889 21.687 1.00 61.00 86 ALA A C 1
ATOM 584 O O . ALA A 1 86 ? -1.848 1.428 21.386 1.00 61.00 86 ALA A O 1
ATOM 585 N N . SER A 1 87 ? -3.449 1.711 22.914 1.00 56.69 87 SER A N 1
ATOM 586 C CA . SER A 1 87 ? -2.677 1.120 24.025 1.00 56.69 87 SER A CA 1
ATOM 587 C C . SER A 1 87 ? -3.441 0.061 24.829 1.00 56.69 87 SER A C 1
ATOM 589 O O . SER A 1 87 ? -3.450 0.056 26.057 1.00 56.69 87 SER A O 1
ATOM 591 N N . GLN A 1 88 ? -4.090 -0.869 24.130 1.00 61.88 88 GLN A N 1
ATOM 592 C CA . GLN A 1 88 ? -5.091 -1.747 24.737 1.00 61.88 88 GLN A CA 1
ATOM 593 C C . GLN A 1 88 ? -4.571 -3.155 25.047 1.00 61.88 88 GLN A C 1
ATOM 595 O O . GLN A 1 88 ? -4.016 -3.853 24.197 1.00 61.88 88 GLN A O 1
ATOM 600 N N . ARG A 1 89 ? -4.854 -3.616 26.270 1.00 61.69 89 ARG A N 1
ATOM 601 C CA . ARG A 1 89 ? -4.781 -5.029 26.663 1.00 61.69 89 ARG A CA 1
ATOM 602 C C . ARG A 1 89 ? -6.053 -5.734 26.192 1.00 61.69 89 ARG A C 1
ATOM 604 O O . ARG A 1 89 ? -6.994 -5.903 26.965 1.00 61.69 89 ARG A O 1
ATOM 611 N N . LEU A 1 90 ? -6.097 -6.130 24.922 1.00 61.31 90 LEU A N 1
ATOM 612 C CA . LEU A 1 90 ? -7.081 -7.118 24.478 1.00 61.31 90 LEU A CA 1
ATOM 613 C C . LEU A 1 90 ? -6.737 -8.445 25.156 1.00 61.31 90 LEU A C 1
ATOM 615 O O . LEU A 1 90 ? -5.674 -9.010 24.907 1.00 61.31 90 LEU A O 1
ATOM 619 N N . ASN A 1 91 ? -7.615 -8.958 26.011 1.00 62.75 91 ASN A N 1
ATOM 620 C CA . ASN A 1 91 ? -7.497 -10.342 26.443 1.00 62.75 91 ASN A CA 1
ATOM 621 C C . ASN A 1 91 ? -8.108 -11.248 25.360 1.00 62.75 91 ASN A C 1
ATOM 623 O O . ASN A 1 91 ? -9.173 -10.944 24.819 1.00 62.75 91 ASN A O 1
ATOM 627 N N . ALA A 1 92 ? -7.467 -12.381 25.061 1.00 51.56 92 ALA A N 1
ATOM 628 C CA . ALA A 1 92 ? -7.889 -13.350 24.041 1.00 51.56 92 ALA A CA 1
ATOM 629 C C . ALA A 1 92 ? -9.302 -13.942 24.273 1.00 51.56 92 ALA A C 1
ATOM 631 O O . ALA A 1 92 ? -9.846 -14.626 23.405 1.00 51.56 92 ALA A O 1
ATOM 632 N N . ASN A 1 93 ? -9.923 -13.636 25.417 1.00 54.53 93 ASN A N 1
ATOM 633 C CA . ASN A 1 93 ? -11.280 -14.022 25.801 1.00 54.53 93 ASN A CA 1
ATOM 634 C C . ASN A 1 93 ? -12.401 -13.206 25.125 1.00 54.53 93 ASN A C 1
ATOM 636 O O . ASN A 1 93 ? -13.567 -13.414 25.441 1.00 54.53 93 ASN A O 1
ATOM 640 N N . LEU A 1 94 ? -12.101 -12.330 24.157 1.00 58.69 94 LEU A N 1
ATOM 641 C CA . LEU A 1 94 ? -13.135 -11.750 23.279 1.00 58.69 94 LEU A CA 1
ATOM 642 C C . LEU A 1 94 ? -13.931 -12.809 22.496 1.00 58.69 94 LEU A C 1
ATOM 644 O O . LEU A 1 94 ? -15.017 -12.514 22.005 1.00 58.69 94 LEU A O 1
ATOM 648 N N . LYS A 1 95 ? -13.420 -14.044 22.408 1.00 52.00 95 LYS A N 1
ATOM 649 C CA . LYS A 1 95 ? -14.038 -15.165 21.685 1.00 52.00 95 LYS A CA 1
ATOM 650 C C . LYS A 1 95 ? -15.420 -15.599 22.202 1.00 52.00 95 LYS A C 1
ATOM 652 O O . LYS A 1 95 ? -16.058 -16.402 21.531 1.00 52.00 95 LYS A O 1
ATOM 657 N N . THR A 1 96 ? -15.887 -15.105 23.351 1.00 56.34 96 THR A N 1
ATOM 658 C CA . THR A 1 96 ? -17.206 -15.458 23.916 1.00 56.34 96 THR A CA 1
AT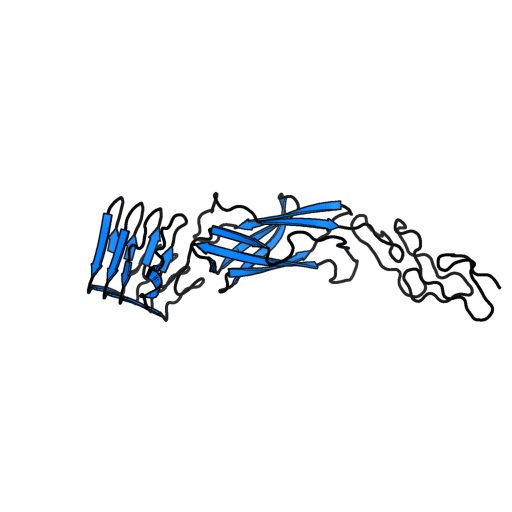OM 659 C C . THR A 1 96 ? -18.275 -14.373 23.773 1.00 56.34 96 THR A C 1
ATOM 661 O O . THR A 1 96 ? -19.424 -14.604 24.147 1.00 56.34 96 THR A O 1
ATOM 664 N N . GLY A 1 97 ? -17.927 -13.196 23.247 1.00 64.31 97 GLY A N 1
ATOM 665 C CA . GLY A 1 97 ? -18.895 -12.151 22.916 1.00 64.31 97 GLY A CA 1
ATOM 666 C C . GLY A 1 97 ? -19.458 -12.334 21.510 1.00 64.31 97 GLY A C 1
ATOM 667 O O . GLY A 1 97 ? -18.716 -12.644 20.581 1.00 64.31 97 GLY A O 1
ATOM 668 N N . TYR A 1 98 ? -20.762 -12.121 21.344 1.00 85.44 98 TYR A N 1
ATOM 669 C CA . TYR A 1 98 ? -21.419 -12.181 20.040 1.00 85.44 98 TYR A CA 1
ATOM 670 C C . TYR A 1 98 ? -21.581 -10.770 19.470 1.00 85.44 98 TYR A C 1
ATOM 672 O O . TYR A 1 98 ? -22.340 -9.967 20.014 1.00 85.44 98 TYR A O 1
ATOM 680 N N . PHE A 1 99 ? -20.855 -10.469 18.394 1.00 89.56 99 PHE A N 1
ATOM 681 C CA . PHE A 1 99 ? -20.944 -9.207 17.659 1.00 89.56 99 PHE A CA 1
ATOM 682 C C . PHE A 1 99 ? -21.697 -9.450 16.354 1.00 89.56 99 PHE A C 1
ATOM 684 O O . PHE A 1 99 ? -21.251 -10.259 15.539 1.00 89.56 99 PHE A O 1
ATOM 691 N N . VAL A 1 100 ? -22.860 -8.818 16.175 1.00 92.12 100 VAL A N 1
ATOM 692 C CA . VAL A 1 100 ? -23.647 -9.012 14.952 1.00 92.12 100 VAL A CA 1
ATOM 693 C C . VAL A 1 100 ? -24.450 -7.777 14.568 1.00 92.12 100 VAL A C 1
ATOM 695 O O . VAL A 1 100 ? -24.972 -7.059 15.422 1.00 92.12 100 VAL A O 1
ATOM 698 N N . HIS A 1 101 ? -24.623 -7.573 13.263 1.00 94.50 101 HIS A N 1
ATOM 699 C CA . HIS A 1 101 ? -25.459 -6.508 12.701 1.00 94.50 101 HIS A CA 1
ATOM 700 C C . HIS A 1 101 ? -25.087 -5.104 13.199 1.00 94.50 101 HIS A C 1
ATOM 702 O O . HIS A 1 101 ? -25.932 -4.207 13.219 1.00 94.50 101 HIS A O 1
ATOM 708 N N . ASN A 1 102 ? -23.836 -4.894 13.609 1.00 95.31 102 ASN A N 1
ATOM 709 C CA . ASN A 1 102 ? -23.352 -3.558 13.908 1.00 95.31 102 ASN A CA 1
ATOM 710 C C . ASN A 1 102 ? -23.072 -2.830 12.584 1.00 95.31 102 ASN A C 1
ATOM 712 O O . ASN A 1 102 ? -22.670 -3.427 11.587 1.00 95.31 102 ASN A O 1
ATOM 716 N N . LEU A 1 103 ? -23.327 -1.526 12.553 1.00 95.81 103 LEU A N 1
ATOM 717 C CA . LEU A 1 103 ? -23.250 -0.707 11.347 1.00 95.81 103 LEU A CA 1
ATOM 718 C C . LEU A 1 103 ? -22.116 0.297 11.485 1.00 95.81 103 LEU A C 1
ATOM 720 O O . LEU A 1 103 ? -22.288 1.366 12.077 1.00 95.81 103 LEU A O 1
ATOM 724 N N . GLY A 1 104 ? -20.960 -0.055 10.923 1.00 92.12 104 GLY A N 1
ATOM 725 C CA . GLY A 1 104 ? -19.825 0.851 10.831 1.00 92.12 104 GLY A CA 1
ATOM 726 C C . GLY A 1 104 ? -19.302 1.036 9.424 1.00 92.12 104 GLY A C 1
ATOM 727 O O . GLY A 1 104 ? -19.538 0.202 8.556 1.00 92.12 104 GLY A O 1
ATOM 728 N N . MET A 1 105 ? -18.629 2.166 9.207 1.00 91.81 105 MET A N 1
ATOM 729 C CA . MET A 1 105 ? -17.964 2.453 7.936 1.00 91.81 105 MET A CA 1
ATOM 730 C C . MET A 1 105 ? -16.716 1.584 7.781 1.00 91.81 105 MET A C 1
ATOM 732 O O . MET A 1 105 ? -16.451 1.106 6.686 1.00 91.81 105 MET A O 1
ATOM 736 N N . TYR A 1 106 ? -15.994 1.376 8.884 1.00 90.56 106 TYR A N 1
ATOM 737 C CA . TYR A 1 106 ? -14.789 0.559 8.951 1.00 90.56 106 TYR A CA 1
ATOM 738 C C . TYR A 1 106 ? -14.859 -0.357 10.170 1.00 90.56 106 TYR A C 1
ATOM 740 O O . TYR A 1 106 ? -15.243 0.098 11.258 1.00 90.56 106 TYR A O 1
ATOM 748 N N . ASN A 1 107 ? -14.486 -1.631 9.999 1.00 88.31 107 ASN A N 1
ATOM 749 C CA . ASN A 1 107 ? -14.481 -2.626 11.078 1.00 88.31 107 ASN A CA 1
ATOM 750 C C . ASN A 1 107 ? -15.812 -2.633 11.868 1.00 88.31 107 ASN A C 1
ATOM 752 O O . ASN A 1 107 ? -15.834 -2.306 13.054 1.00 88.31 107 ASN A O 1
ATOM 756 N N . SER A 1 108 ? -16.941 -2.950 11.225 1.00 91.00 108 SER A N 1
ATOM 757 C CA . SER A 1 108 ? -18.279 -2.794 11.828 1.00 91.00 108 SER A CA 1
ATOM 758 C C . SER A 1 108 ? -18.433 -3.467 13.198 1.00 91.00 108 SER A C 1
ATOM 760 O O . SER A 1 108 ? -19.033 -2.893 14.104 1.00 91.00 108 SER A O 1
ATOM 762 N N . GLU A 1 109 ? -17.854 -4.650 13.375 1.00 91.06 109 GLU A N 1
ATOM 763 C CA . GLU A 1 109 ? -17.953 -5.406 14.623 1.00 91.06 109 GLU A CA 1
ATOM 764 C C . GLU A 1 109 ? -16.912 -4.956 15.651 1.00 91.06 109 GLU A C 1
ATOM 766 O O . GLU A 1 109 ? -17.268 -4.502 16.739 1.00 91.06 109 GLU A O 1
ATOM 771 N N . VAL A 1 110 ? -15.627 -5.047 15.299 1.00 89.50 110 VAL A N 1
ATOM 772 C CA . VAL A 1 110 ? -14.510 -4.734 16.195 1.00 89.50 110 VAL A CA 1
ATOM 773 C C . VAL A 1 110 ? -13.415 -3.992 15.436 1.00 89.50 110 VAL A C 1
ATOM 775 O O . VAL A 1 110 ? -12.849 -4.544 14.492 1.00 89.50 110 VAL A O 1
ATOM 778 N N . SER A 1 111 ? -13.088 -2.772 15.872 1.00 90.12 111 SER A N 1
ATOM 779 C CA . SER A 1 111 ? -12.012 -1.941 15.313 1.00 90.12 111 SER A CA 1
ATOM 780 C C . SER A 1 111 ? -10.807 -1.892 16.253 1.00 90.12 111 SER A C 1
ATOM 782 O O . SER A 1 111 ? -10.854 -1.173 17.256 1.00 90.12 111 SER A O 1
ATOM 784 N N . PRO A 1 112 ? -9.719 -2.624 15.960 1.00 87.62 112 PRO A N 1
ATOM 785 C CA . PRO A 1 112 ? -8.465 -2.486 16.686 1.00 87.62 112 PRO A CA 1
ATOM 786 C C . PRO A 1 112 ? -7.699 -1.229 16.244 1.00 87.62 112 PRO A C 1
ATOM 788 O O . PRO A 1 112 ? -7.806 -0.791 15.097 1.00 87.62 112 PRO A O 1
ATOM 791 N N . ALA A 1 113 ? -6.872 -0.674 17.130 1.00 86.69 113 ALA A N 1
ATOM 792 C CA . ALA A 1 113 ? -5.861 0.296 16.720 1.00 86.69 113 ALA A CA 1
ATOM 793 C C . ALA A 1 113 ? -4.730 -0.410 15.960 1.00 86.69 113 ALA A C 1
ATOM 795 O O . ALA A 1 113 ? -4.297 -1.487 16.369 1.00 86.69 113 ALA A O 1
ATOM 796 N N . ALA A 1 114 ? -4.244 0.202 14.880 1.00 89.88 114 ALA A N 1
ATOM 797 C CA . ALA A 1 114 ? -3.140 -0.355 14.108 1.00 89.88 114 ALA A CA 1
ATOM 798 C C . ALA A 1 114 ? -1.856 -0.408 14.949 1.00 89.88 114 ALA A C 1
ATOM 800 O O . ALA A 1 114 ? -1.482 0.568 15.603 1.00 89.88 114 ALA A O 1
ATOM 801 N N . SER A 1 115 ? -1.189 -1.558 14.924 1.00 89.31 115 SER A N 1
ATOM 802 C CA . SER A 1 115 ? 0.056 -1.822 15.653 1.00 89.3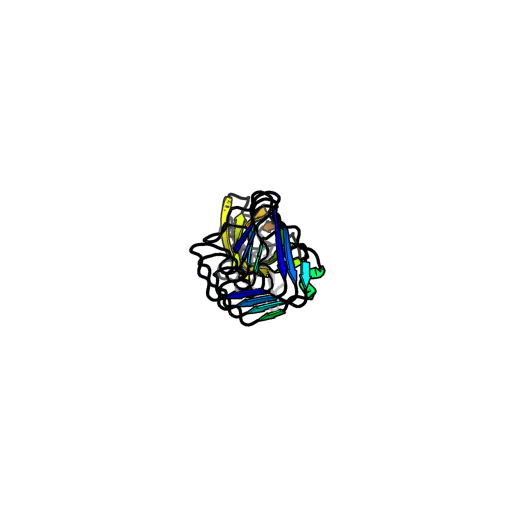1 115 SER A CA 1
ATOM 803 C C . SER A 1 115 ? 1.161 -2.399 14.774 1.00 89.31 115 SER A C 1
ATOM 805 O O . SER A 1 115 ? 2.312 -2.410 15.196 1.00 89.31 115 SER A O 1
ATOM 807 N N . ASP A 1 116 ? 0.822 -2.867 13.573 1.00 93.25 116 ASP A N 1
ATOM 808 C CA . ASP A 1 116 ? 1.762 -3.366 12.578 1.00 93.25 116 ASP A CA 1
ATOM 809 C C . ASP A 1 116 ? 1.384 -2.861 11.179 1.00 93.25 116 ASP A C 1
ATOM 811 O O . ASP A 1 116 ? 0.208 -2.847 10.798 1.00 93.25 116 ASP A O 1
ATOM 815 N N . LEU A 1 117 ? 2.406 -2.460 10.424 1.00 96.56 117 LEU A N 1
ATOM 816 C CA . LEU A 1 117 ? 2.341 -2.160 9.001 1.00 96.56 117 LEU A CA 1
ATOM 817 C C . LEU A 1 117 ? 3.485 -2.917 8.333 1.00 96.56 117 LEU A C 1
ATOM 819 O O . LEU A 1 117 ? 4.657 -2.662 8.611 1.00 96.56 117 LEU A O 1
ATOM 823 N N . SER A 1 118 ? 3.152 -3.840 7.440 1.00 97.31 118 SER A N 1
ATOM 824 C CA . SER A 1 118 ? 4.132 -4.732 6.824 1.00 97.31 118 SER A CA 1
ATOM 825 C C . SER A 1 118 ? 3.879 -4.924 5.332 1.00 97.31 118 SER A C 1
ATOM 827 O O . SER A 1 118 ? 2.759 -4.792 4.841 1.00 97.31 118 SER A O 1
ATOM 829 N N . ILE A 1 119 ? 4.945 -5.211 4.579 1.00 97.88 119 ILE A N 1
ATOM 830 C CA . ILE A 1 119 ? 4.854 -5.515 3.146 1.00 97.88 119 ILE A CA 1
ATOM 831 C C . ILE A 1 119 ? 4.501 -6.990 2.985 1.00 97.88 119 ILE A C 1
ATOM 833 O O . ILE A 1 119 ? 5.179 -7.864 3.521 1.00 97.88 119 ILE A O 1
ATOM 837 N N . LEU A 1 120 ? 3.463 -7.269 2.202 1.00 96.44 120 LEU A N 1
ATOM 838 C CA . LEU A 1 120 ? 3.094 -8.622 1.807 1.00 96.44 120 LEU A CA 1
ATOM 839 C C . LEU A 1 120 ? 3.878 -9.009 0.548 1.00 96.44 120 LEU A C 1
ATOM 841 O O . LEU A 1 120 ? 3.474 -8.694 -0.572 1.00 96.44 120 LEU A O 1
ATOM 845 N N . GLY A 1 121 ? 5.004 -9.695 0.741 1.00 94.00 121 GLY A N 1
ATOM 846 C CA . GLY A 1 121 ? 5.890 -10.155 -0.330 1.00 94.00 121 GLY A CA 1
ATOM 847 C C . GLY A 1 121 ? 7.326 -9.676 -0.134 1.00 94.00 121 GLY A C 1
ATOM 848 O O . GLY A 1 121 ? 7.781 -9.500 0.995 1.00 94.00 121 GLY A O 1
ATOM 849 N N . SER A 1 122 ? 8.051 -9.480 -1.235 1.00 93.94 122 SER A N 1
ATOM 850 C CA . SER A 1 122 ? 9.435 -9.006 -1.184 1.00 93.94 122 SER A CA 1
ATOM 851 C C . SER A 1 122 ? 9.508 -7.533 -0.784 1.00 93.94 122 SER A C 1
ATOM 853 O O . SER A 1 122 ? 8.860 -6.680 -1.385 1.00 93.94 122 SER A O 1
ATOM 855 N N . SER A 1 123 ? 10.365 -7.223 0.189 1.00 95.38 123 SER A N 1
ATOM 856 C CA . SER A 1 123 ? 10.718 -5.851 0.580 1.00 95.38 123 SER A CA 1
ATOM 857 C C . SER A 1 123 ? 11.812 -5.235 -0.303 1.00 95.38 123 SER A C 1
ATOM 859 O O . SER A 1 123 ? 12.254 -4.114 -0.059 1.00 95.38 123 SER A O 1
ATOM 861 N N . SER A 1 124 ? 12.258 -5.950 -1.337 1.00 97.19 124 SER A N 1
ATOM 862 C CA . SER A 1 124 ? 13.209 -5.460 -2.326 1.00 97.19 124 SER A CA 1
ATOM 863 C C . SER A 1 124 ? 12.763 -5.810 -3.743 1.00 97.19 124 SER A C 1
ATOM 865 O O . SER A 1 124 ? 12.272 -6.907 -4.013 1.00 97.19 124 SER A O 1
ATOM 867 N N . VAL A 1 125 ? 12.937 -4.857 -4.654 1.00 96.81 125 VAL A N 1
ATOM 868 C CA . VAL A 1 125 ? 12.659 -5.002 -6.084 1.00 96.81 125 VAL A CA 1
ATOM 869 C C . VAL A 1 125 ? 13.891 -4.545 -6.846 1.00 96.81 125 VAL A C 1
ATOM 871 O O . VAL A 1 125 ? 14.343 -3.413 -6.671 1.00 96.81 125 VAL A O 1
ATOM 874 N N . SER A 1 126 ? 14.432 -5.422 -7.687 1.00 96.69 126 SER A N 1
ATOM 875 C CA . SER A 1 126 ? 15.572 -5.124 -8.550 1.00 96.69 126 SER A CA 1
ATOM 876 C C . SER A 1 126 ? 15.197 -5.176 -10.025 1.00 96.69 126 SER A C 1
ATOM 878 O O . SER A 1 126 ? 14.245 -5.848 -10.419 1.00 96.69 126 SER A O 1
ATOM 880 N N . GLY A 1 127 ? 15.939 -4.436 -10.851 1.00 93.50 127 GLY A N 1
ATOM 881 C CA . GLY A 1 127 ? 15.732 -4.440 -12.299 1.00 93.50 127 GLY A CA 1
ATOM 882 C C . GLY A 1 127 ? 14.470 -3.713 -12.773 1.00 93.50 127 GLY A C 1
ATOM 883 O O . GLY A 1 127 ? 14.062 -3.924 -13.916 1.00 93.50 127 GLY A O 1
ATOM 884 N N . PHE A 1 128 ? 13.861 -2.864 -11.937 1.00 94.69 128 PHE A N 1
ATOM 885 C CA . PHE A 1 128 ? 12.689 -2.085 -12.331 1.00 94.69 128 PHE A CA 1
ATOM 886 C C . PHE A 1 128 ? 13.068 -1.115 -13.452 1.00 94.69 128 PHE A C 1
ATOM 888 O O . PHE A 1 128 ? 14.066 -0.403 -13.343 1.00 94.69 128 PHE A O 1
ATOM 895 N N . ALA A 1 129 ? 12.292 -1.098 -14.530 1.00 92.44 129 ALA A N 1
ATOM 896 C CA . ALA A 1 129 ? 12.556 -0.259 -15.688 1.00 92.44 129 ALA A CA 1
ATOM 897 C C . ALA A 1 129 ? 11.324 0.558 -16.033 1.00 92.44 129 ALA A C 1
ATOM 899 O O . ALA A 1 129 ? 10.219 0.029 -16.125 1.00 92.44 129 ALA A O 1
ATOM 900 N N . ILE A 1 130 ? 11.542 1.845 -16.261 1.00 91.38 130 ILE A N 1
ATOM 901 C CA . ILE A 1 130 ? 10.500 2.773 -16.674 1.00 91.38 130 ILE A CA 1
ATOM 902 C C . ILE A 1 130 ? 10.477 2.751 -18.191 1.00 91.38 130 ILE A C 1
ATOM 904 O O . ILE A 1 130 ? 11.492 3.035 -18.828 1.00 91.38 130 ILE A O 1
ATOM 908 N N . ARG A 1 131 ? 9.337 2.386 -18.775 1.00 89.69 131 ARG A N 1
ATOM 909 C CA . ARG A 1 131 ? 9.191 2.296 -20.228 1.00 89.69 131 ARG A CA 1
ATOM 910 C C . ARG A 1 131 ? 8.151 3.273 -20.737 1.00 89.69 131 ARG A C 1
ATOM 912 O O . ARG A 1 131 ? 7.002 3.248 -20.289 1.00 89.69 131 ARG A O 1
ATOM 919 N N . LEU A 1 132 ? 8.554 4.114 -21.690 1.00 83.25 132 LEU A N 1
ATOM 920 C CA . LEU A 1 132 ? 7.656 5.080 -22.323 1.00 83.25 132 LEU A CA 1
ATOM 921 C C . LEU A 1 132 ? 6.496 4.358 -23.018 1.00 83.25 132 LEU A C 1
ATOM 923 O O . LEU A 1 132 ? 6.703 3.388 -23.742 1.00 83.25 132 LEU A O 1
ATOM 927 N N . GLY A 1 133 ? 5.273 4.840 -22.790 1.00 74.38 133 GLY A N 1
ATOM 928 C CA . GLY A 1 133 ? 4.071 4.318 -23.447 1.00 74.38 133 GLY A CA 1
ATOM 929 C C . GLY A 1 133 ? 3.609 2.932 -22.981 1.00 74.38 133 GLY A C 1
ATOM 930 O O . GLY A 1 133 ? 2.716 2.370 -23.607 1.00 74.38 133 GLY A O 1
ATOM 931 N N . SER A 1 134 ? 4.172 2.384 -21.897 1.00 76.94 134 SER A N 1
ATOM 932 C CA . SER A 1 134 ? 3.713 1.119 -21.312 1.00 76.94 134 SER A CA 1
ATOM 933 C C . SER A 1 134 ? 3.211 1.296 -19.878 1.00 76.94 134 SER A C 1
ATOM 935 O O . SER A 1 134 ? 3.625 2.206 -19.159 1.00 76.94 134 SER A O 1
ATOM 937 N N . ASP A 1 135 ? 2.363 0.375 -19.435 1.00 72.62 135 ASP A N 1
ATOM 938 C CA . ASP A 1 135 ? 1.936 0.230 -18.043 1.00 72.62 135 ASP A CA 1
ATOM 939 C C . ASP A 1 135 ? 3.020 -0.385 -17.135 1.00 72.62 135 ASP A C 1
ATOM 941 O O . ASP A 1 135 ? 2.814 -0.513 -15.927 1.00 72.62 135 ASP A O 1
ATOM 945 N N . GLN A 1 136 ? 4.201 -0.709 -17.678 1.00 72.50 136 GLN A N 1
ATOM 946 C CA . GLN A 1 136 ? 5.316 -1.301 -16.930 1.00 72.50 136 GLN A CA 1
ATOM 947 C C . GLN A 1 136 ? 5.990 -0.326 -15.953 1.00 72.50 136 GLN A C 1
ATOM 949 O O . GLN A 1 136 ? 6.768 -0.752 -15.106 1.00 72.50 136 GLN A O 1
ATOM 954 N N . SER A 1 137 ? 5.641 0.963 -15.998 1.00 83.69 137 SER A N 1
ATOM 955 C CA . SER A 1 137 ? 6.094 1.979 -15.032 1.00 83.69 137 SER A CA 1
ATOM 956 C C . SER A 1 137 ? 5.274 1.986 -13.729 1.00 83.69 137 SER A C 1
ATOM 958 O O . SER A 1 137 ? 5.363 2.928 -12.938 1.00 83.69 137 SER A O 1
ATOM 960 N N . VAL A 1 138 ? 4.459 0.949 -13.502 1.00 92.00 138 VAL A N 1
ATOM 961 C CA . VAL A 1 138 ? 3.627 0.777 -12.308 1.00 92.00 138 VAL A CA 1
ATOM 962 C C . VAL A 1 138 ? 4.190 -0.338 -11.432 1.00 92.00 138 VAL A C 1
ATOM 964 O O . VAL A 1 138 ? 4.218 -1.501 -11.827 1.00 92.00 138 VAL A O 1
ATOM 967 N N . LEU A 1 139 ? 4.563 0.003 -10.200 1.00 95.12 139 LEU A N 1
ATOM 968 C CA . LEU A 1 139 ? 4.966 -0.946 -9.170 1.00 95.12 139 LEU A CA 1
ATOM 969 C C . LEU A 1 139 ? 3.749 -1.331 -8.305 1.00 95.12 139 LEU A C 1
ATOM 971 O O . LEU A 1 139 ? 3.280 -0.504 -7.513 1.00 95.12 139 LEU A O 1
ATOM 975 N N . PRO A 1 140 ? 3.209 -2.558 -8.432 1.00 95.94 140 PRO A N 1
ATOM 976 C CA . PRO A 1 140 ? 2.177 -3.040 -7.526 1.00 95.94 140 PRO A CA 1
ATOM 977 C C . PRO A 1 140 ? 2.786 -3.363 -6.159 1.00 95.94 140 PRO A C 1
ATOM 979 O O . PRO A 1 140 ? 3.795 -4.060 -6.065 1.00 95.94 140 PRO A O 1
ATOM 982 N N . VAL A 1 141 ? 2.146 -2.897 -5.090 1.00 97.38 141 VAL A N 1
ATOM 983 C CA . VAL A 1 141 ? 2.554 -3.186 -3.710 1.00 97.38 141 VAL A CA 1
ATOM 984 C C . VAL A 1 141 ? 1.343 -3.650 -2.918 1.00 97.38 141 VAL A C 1
ATOM 986 O O . VAL A 1 141 ? 0.261 -3.070 -3.019 1.00 97.38 141 VAL A O 1
ATOM 989 N N . ARG A 1 142 ? 1.529 -4.705 -2.126 1.00 98.12 142 ARG A N 1
ATOM 990 C CA . ARG A 1 142 ? 0.532 -5.197 -1.176 1.00 98.12 142 ARG A CA 1
ATOM 991 C C . ARG A 1 142 ? 1.076 -4.983 0.228 1.00 98.12 142 ARG A C 1
ATOM 993 O O . ARG A 1 142 ? 2.214 -5.355 0.505 1.00 98.12 142 ARG A O 1
ATOM 1000 N N . LEU A 1 143 ? 0.279 -4.382 1.097 1.00 98.38 143 LEU A N 1
ATOM 1001 C CA . LEU A 1 143 ? 0.628 -4.149 2.494 1.00 98.38 143 LEU A CA 1
ATOM 1002 C C . LEU A 1 143 ? -0.424 -4.798 3.383 1.00 98.38 143 LEU A C 1
ATOM 1004 O O . LEU A 1 143 ? -1.571 -4.964 2.968 1.00 98.38 143 LEU A O 1
ATOM 1008 N N . ASN A 1 144 ? -0.028 -5.125 4.602 1.00 97.94 144 ASN A N 1
ATOM 1009 C CA . ASN A 1 144 ? -0.910 -5.552 5.668 1.00 97.94 144 ASN A CA 1
ATOM 1010 C C . ASN A 1 144 ? -0.890 -4.500 6.774 1.00 97.94 144 ASN A C 1
ATOM 1012 O O . ASN A 1 144 ? 0.183 -4.090 7.216 1.00 97.94 144 ASN A O 1
ATOM 1016 N N . VAL A 1 145 ? -2.072 -4.084 7.213 1.00 95.81 145 VAL A N 1
ATOM 1017 C CA . VAL A 1 145 ? -2.275 -3.222 8.372 1.00 95.81 145 VAL A CA 1
ATOM 1018 C C . VAL A 1 145 ? -3.048 -4.024 9.398 1.00 95.81 145 VAL A C 1
ATOM 1020 O O . VAL A 1 145 ? -4.219 -4.362 9.200 1.00 95.81 145 VAL A O 1
ATOM 1023 N N . SER A 1 146 ? -2.385 -4.331 10.506 1.00 92.94 146 SER A N 1
ATOM 1024 C CA . SER A 1 146 ? -2.987 -5.128 11.564 1.00 92.94 146 SER A CA 1
ATOM 1025 C C . SER A 1 146 ? -2.821 -4.479 12.927 1.00 92.94 146 SER A C 1
ATOM 1027 O O . SER A 1 146 ? -1.881 -3.728 13.196 1.00 92.94 146 SER A O 1
ATOM 1029 N N . GLY A 1 147 ? -3.796 -4.738 13.781 1.00 88.19 147 GLY A N 1
ATOM 1030 C CA . GLY A 1 147 ? -3.764 -4.395 15.185 1.00 88.19 147 GLY A CA 1
ATOM 1031 C C . GLY A 1 147 ? -3.249 -5.554 16.037 1.00 88.19 147 GLY A C 1
ATOM 1032 O O . GLY A 1 147 ? -2.752 -6.564 15.521 1.00 88.19 147 GLY A O 1
ATOM 1033 N N . PRO A 1 148 ? -3.407 -5.447 17.365 1.00 81.31 148 PRO A N 1
ATOM 1034 C CA . PRO A 1 148 ? -3.051 -6.508 18.292 1.00 81.31 148 PRO A CA 1
ATOM 1035 C C . PRO A 1 148 ? -3.656 -7.857 17.886 1.00 81.31 148 PRO A C 1
ATOM 1037 O O . PRO A 1 148 ? -4.793 -7.926 17.417 1.00 81.31 148 PRO A O 1
ATOM 1040 N N . PHE A 1 149 ? -2.899 -8.938 18.100 1.00 78.62 149 PHE A N 1
ATOM 1041 C CA . PHE A 1 149 ? -3.285 -10.315 17.747 1.00 78.62 149 PHE A CA 1
ATOM 1042 C C . PHE A 1 149 ? -3.480 -10.568 16.243 1.00 78.62 149 PHE A C 1
ATOM 1044 O O . PHE A 1 149 ? -4.098 -11.563 15.870 1.00 78.62 149 PHE A O 1
ATOM 1051 N N . GLY A 1 150 ? -2.949 -9.691 15.382 1.00 84.06 150 GLY A N 1
ATOM 1052 C CA . GLY A 1 150 ? -3.069 -9.820 13.929 1.00 84.06 150 GLY A CA 1
ATOM 1053 C C . GLY A 1 150 ? -4.477 -9.529 13.413 1.00 84.06 150 GLY A C 1
ATOM 1054 O O . GLY A 1 150 ? -4.825 -9.956 12.315 1.00 84.06 150 GLY A O 1
ATOM 1055 N N . LEU A 1 151 ? -5.306 -8.837 14.202 1.00 86.31 151 LEU A N 1
ATOM 1056 C CA . LEU A 1 151 ? -6.641 -8.441 13.767 1.00 86.31 151 LEU A CA 1
ATOM 1057 C C . LEU A 1 151 ? -6.537 -7.406 12.637 1.00 86.31 151 LEU A C 1
ATOM 1059 O O . LEU A 1 151 ? -5.765 -6.454 12.767 1.00 86.31 151 LEU A O 1
ATOM 1063 N N . PRO A 1 152 ? -7.312 -7.545 11.553 1.00 91.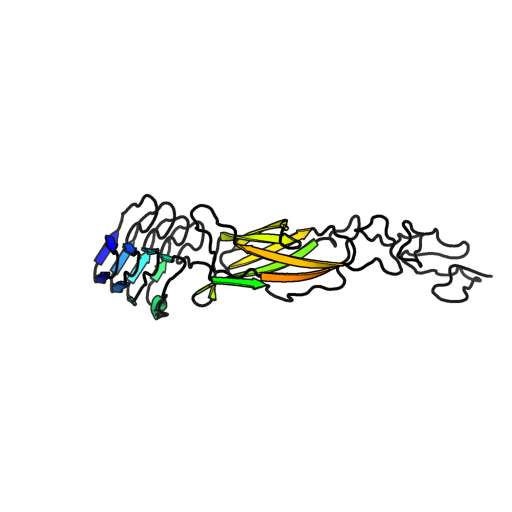69 152 PRO A N 1
ATOM 1064 C CA . PRO A 1 152 ? -7.247 -6.619 10.433 1.00 91.69 152 PRO A CA 1
ATOM 1065 C C . PRO A 1 152 ? -7.769 -5.233 10.824 1.00 91.69 152 PRO A C 1
ATOM 1067 O O . PRO A 1 152 ? -8.829 -5.100 11.446 1.00 91.69 152 PRO A O 1
ATOM 1070 N N . CYS A 1 153 ? -7.038 -4.192 10.430 1.00 91.94 153 CYS A N 1
ATOM 1071 C CA . CYS A 1 153 ? -7.494 -2.812 10.547 1.00 91.94 153 CYS A CA 1
ATOM 1072 C C . CYS A 1 153 ? -8.021 -2.352 9.187 1.00 91.94 153 CYS A C 1
ATOM 1074 O O . CYS A 1 153 ? -7.232 -2.070 8.292 1.00 91.94 153 CYS A O 1
ATOM 1076 N N . ASP A 1 154 ? -9.333 -2.249 9.041 1.00 93.12 154 ASP A N 1
ATOM 1077 C CA . ASP A 1 154 ? -10.037 -1.700 7.882 1.00 93.12 154 ASP A CA 1
ATOM 1078 C C . ASP A 1 154 ? -9.914 -0.173 7.838 1.00 93.12 154 ASP A C 1
ATOM 1080 O O . ASP A 1 154 ? -9.736 0.483 8.867 1.00 93.12 154 ASP A O 1
ATOM 1084 N N . GLY A 1 155 ? -9.993 0.408 6.645 1.00 92.12 155 GLY A N 1
ATOM 1085 C CA . GLY A 1 155 ? -10.080 1.848 6.435 1.00 92.12 155 GLY A CA 1
ATOM 1086 C C . GLY A 1 155 ? -8.829 2.658 6.763 1.00 92.12 155 GLY A C 1
ATOM 1087 O O . GLY A 1 155 ? -8.873 3.884 6.633 1.00 92.12 155 GLY A O 1
ATOM 1088 N N . GLN A 1 156 ? -7.724 2.039 7.175 1.00 93.44 156 GLN A N 1
ATOM 1089 C CA . GLN A 1 156 ? -6.497 2.738 7.557 1.00 93.44 156 GLN A CA 1
ATOM 1090 C C . GLN A 1 156 ? -5.843 3.361 6.334 1.00 93.44 156 GLN A C 1
ATOM 1092 O O . GLN A 1 156 ? -5.600 2.680 5.342 1.00 93.44 156 GLN A O 1
ATOM 1097 N N . LEU A 1 157 ? -5.570 4.663 6.397 1.00 94.94 157 LEU A N 1
ATOM 1098 C CA . LEU A 1 157 ? -4.961 5.385 5.290 1.00 94.94 157 LEU A CA 1
ATOM 1099 C C . LEU A 1 157 ? -3.447 5.176 5.328 1.00 94.94 157 LEU A C 1
ATOM 1101 O O . LEU A 1 157 ? -2.790 5.602 6.272 1.00 94.94 157 LEU A O 1
ATOM 1105 N N . VAL A 1 158 ? -2.893 4.547 4.298 1.00 96.69 158 VAL A N 1
ATOM 1106 C CA . VAL A 1 158 ? -1.448 4.388 4.128 1.00 96.69 158 VAL A CA 1
ATOM 1107 C C . VAL A 1 158 ? -0.986 5.293 2.996 1.00 96.69 158 VAL A C 1
ATOM 1109 O O . VAL A 1 158 ? -1.598 5.321 1.925 1.00 96.69 158 VAL A O 1
ATOM 1112 N N . GLN A 1 159 ? 0.115 6.004 3.214 1.00 97.38 159 GLN A N 1
ATOM 1113 C CA . GLN A 1 159 ? 0.831 6.743 2.179 1.00 97.38 159 GLN A CA 1
ATOM 1114 C C . GLN A 1 159 ? 2.128 6.032 1.806 1.00 97.38 159 GLN A C 1
ATOM 1116 O O . GLN A 1 159 ? 2.774 5.427 2.658 1.00 97.38 159 GLN A O 1
AT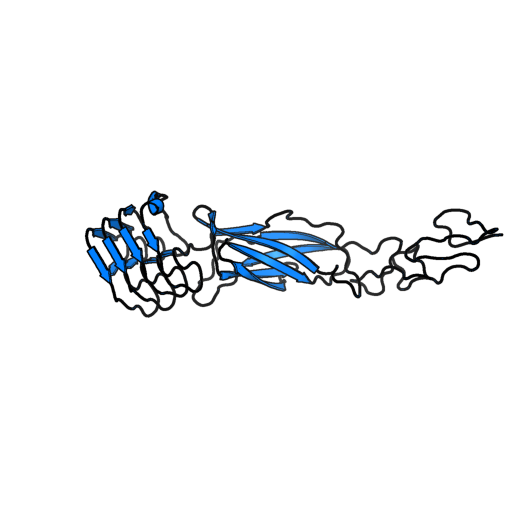OM 1121 N N . ALA A 1 160 ? 2.524 6.144 0.543 1.00 98.31 160 ALA A N 1
ATOM 1122 C CA . ALA A 1 160 ? 3.828 5.731 0.049 1.00 98.31 160 ALA A CA 1
ATOM 1123 C C . ALA A 1 160 ? 4.671 6.972 -0.266 1.00 98.31 160 ALA A C 1
ATOM 1125 O O . ALA A 1 160 ? 4.239 7.843 -1.024 1.00 98.31 160 ALA A O 1
ATOM 1126 N N . LEU A 1 161 ? 5.878 7.035 0.291 1.00 98.00 161 LEU A N 1
ATOM 1127 C CA . LEU A 1 161 ? 6.815 8.145 0.156 1.00 98.00 161 LEU A CA 1
ATOM 1128 C C . LEU A 1 161 ? 8.129 7.660 -0.463 1.00 98.00 161 LEU A C 1
ATOM 1130 O O . LEU A 1 161 ? 8.817 6.817 0.111 1.00 98.00 161 LEU A O 1
ATOM 1134 N N . LEU A 1 162 ? 8.532 8.226 -1.596 1.00 97.38 162 LEU A N 1
ATOM 1135 C CA . LEU A 1 162 ? 9.862 8.024 -2.155 1.00 97.38 162 LEU A CA 1
ATOM 1136 C C . LEU A 1 162 ? 10.889 8.808 -1.333 1.00 97.38 162 LEU A C 1
ATOM 1138 O O . LEU A 1 162 ? 10.742 10.010 -1.111 1.00 97.38 162 LEU A O 1
ATOM 1142 N N . ASN A 1 163 ? 11.915 8.105 -0.858 1.00 95.12 163 ASN A N 1
ATOM 1143 C CA . ASN A 1 163 ? 12.966 8.588 0.037 1.00 95.12 163 ASN A CA 1
ATOM 1144 C C . ASN A 1 163 ? 12.428 9.346 1.269 1.00 95.12 163 ASN A C 1
ATOM 1146 O O . ASN A 1 163 ? 13.114 10.191 1.836 1.00 95.12 163 ASN A O 1
ATOM 1150 N N . GLY A 1 164 ? 11.195 9.030 1.685 1.00 91.94 164 GLY A N 1
ATOM 1151 C CA . GLY A 1 164 ? 10.520 9.651 2.823 1.00 91.94 164 GLY A CA 1
ATOM 1152 C C . GLY A 1 164 ? 9.959 11.056 2.577 1.00 91.94 164 GLY A C 1
ATOM 1153 O O . GLY A 1 164 ? 9.452 11.651 3.521 1.00 91.94 164 GLY A O 1
ATOM 1154 N N . THR A 1 165 ? 10.024 11.600 1.356 1.00 94.56 165 THR A N 1
ATOM 1155 C CA . THR A 1 165 ? 9.628 12.997 1.090 1.00 94.56 165 THR A CA 1
ATOM 1156 C C . THR A 1 165 ? 8.589 13.151 -0.016 1.00 94.56 165 THR A C 1
ATOM 1158 O O . THR A 1 165 ? 7.649 13.927 0.140 1.00 94.56 165 THR A O 1
ATOM 1161 N N . GLN A 1 166 ? 8.715 12.423 -1.126 1.00 96.38 166 GLN A N 1
ATOM 1162 C CA . GLN A 1 166 ? 7.819 12.572 -2.274 1.00 96.38 166 GLN A CA 1
ATOM 1163 C C . GLN A 1 166 ? 6.671 11.563 -2.208 1.00 96.38 166 GLN A C 1
ATOM 1165 O O . GLN A 1 166 ? 6.901 10.359 -2.255 1.00 96.38 166 GLN A O 1
ATOM 1170 N N . VAL A 1 167 ? 5.427 12.040 -2.168 1.00 96.81 167 VAL A N 1
ATOM 1171 C CA . VAL A 1 167 ? 4.241 11.170 -2.191 1.00 96.81 167 VAL A CA 1
ATOM 1172 C C . VAL A 1 167 ? 4.120 10.474 -3.548 1.00 96.81 167 VAL A C 1
ATOM 1174 O O . VAL A 1 167 ? 3.994 11.126 -4.581 1.00 96.81 167 VAL A O 1
ATOM 1177 N N . LEU A 1 168 ? 4.138 9.141 -3.528 1.00 96.81 168 LEU A N 1
ATOM 1178 C CA . LEU A 1 168 ? 3.923 8.281 -4.696 1.00 96.81 168 LEU A CA 1
ATOM 1179 C C . LEU A 1 168 ? 2.466 7.840 -4.836 1.00 96.81 168 LEU A C 1
ATOM 1181 O O . LEU A 1 168 ? 2.004 7.535 -5.932 1.00 96.81 168 LEU A O 1
ATOM 1185 N N . GLY A 1 169 ? 1.749 7.760 -3.718 1.00 96.69 169 GLY A N 1
ATOM 1186 C CA . GLY A 1 169 ? 0.370 7.307 -3.695 1.00 96.69 169 GLY A CA 1
ATOM 1187 C C . GLY A 1 169 ? -0.159 7.168 -2.279 1.00 96.69 169 GLY A C 1
ATOM 1188 O O . GLY A 1 169 ? 0.599 7.119 -1.310 1.00 96.69 169 GLY A O 1
ATOM 1189 N N . VAL A 1 170 ? -1.480 7.105 -2.175 1.00 96.81 170 VAL A N 1
ATOM 1190 C CA . VAL A 1 170 ? -2.199 6.902 -0.920 1.00 96.81 170 VAL A CA 1
ATOM 1191 C C . VAL A 1 170 ? -3.325 5.914 -1.193 1.00 96.81 170 VAL A C 1
ATOM 1193 O O . VAL A 1 170 ? -4.002 6.023 -2.215 1.00 96.81 170 VAL A O 1
ATOM 1196 N N . ASN A 1 171 ? -3.532 4.949 -0.302 1.00 97.31 171 ASN A N 1
ATOM 1197 C CA . ASN A 1 171 ? -4.697 4.072 -0.363 1.00 97.31 171 ASN A CA 1
ATOM 1198 C C . ASN A 1 171 ? -5.131 3.626 1.039 1.00 97.31 171 ASN A C 1
ATOM 1200 O O . ASN A 1 171 ? -4.393 3.805 2.007 1.00 97.31 171 ASN A O 1
ATOM 1204 N N . ARG A 1 172 ? -6.342 3.077 1.155 1.00 95.62 172 ARG A N 1
ATOM 1205 C CA . ARG A 1 172 ? -6.885 2.534 2.400 1.00 95.62 172 ARG A CA 1
ATOM 1206 C C . ARG A 1 172 ? -6.786 1.017 2.449 1.00 95.62 172 ARG A C 1
ATOM 1208 O O . ARG A 1 172 ? -6.811 0.362 1.406 1.00 95.62 172 ARG A O 1
ATOM 1215 N N . SER A 1 173 ? -6.689 0.481 3.659 1.00 96.38 173 SER A N 1
ATOM 1216 C CA . SER A 1 173 ? -6.885 -0.945 3.887 1.00 96.38 173 SER A CA 1
ATOM 1217 C C . SER A 1 173 ? -8.353 -1.320 3.724 1.00 96.38 173 SER A C 1
ATOM 1219 O O . SER A 1 173 ? -9.243 -0.511 3.990 1.00 96.38 173 SER A O 1
ATOM 1221 N N . ASP A 1 174 ? -8.591 -2.540 3.262 1.00 95.38 174 ASP A N 1
ATOM 1222 C CA . ASP A 1 174 ? -9.917 -3.144 3.223 1.00 95.38 174 ASP A CA 1
ATOM 1223 C C . ASP A 1 174 ? -10.251 -3.882 4.533 1.00 95.38 174 ASP A C 1
ATOM 1225 O O . ASP A 1 174 ? -9.451 -3.940 5.469 1.00 95.38 174 ASP A O 1
ATOM 1229 N N . SER A 1 175 ? -11.427 -4.515 4.580 1.00 92.19 175 SER A N 1
ATOM 1230 C CA . SER A 1 175 ? -11.886 -5.312 5.730 1.00 92.19 175 SER A CA 1
ATOM 1231 C C . SER A 1 175 ? -10.957 -6.465 6.149 1.00 92.19 175 SER A C 1
ATOM 1233 O O . SER A 1 175 ? -11.078 -6.973 7.263 1.00 92.19 175 SER A O 1
ATOM 1235 N N . SER A 1 176 ? -10.022 -6.879 5.286 1.00 94.31 176 SER A N 1
ATOM 1236 C CA . SER A 1 176 ? -8.995 -7.880 5.590 1.00 94.31 176 SER A CA 1
ATOM 1237 C C . SER A 1 176 ? -7.678 -7.270 6.080 1.00 94.31 176 SER A C 1
ATOM 1239 O O . SER A 1 176 ? -6.728 -8.001 6.346 1.00 94.31 176 SER A O 1
ATOM 1241 N N . GLY A 1 177 ? -7.616 -5.944 6.235 1.00 95.50 177 GLY A N 1
ATOM 1242 C CA . GLY A 1 177 ? -6.415 -5.210 6.627 1.00 95.50 177 GLY A CA 1
ATOM 1243 C C . GLY A 1 177 ? -5.440 -5.003 5.469 1.00 95.50 177 GLY A C 1
ATOM 1244 O O . GLY A 1 177 ? -4.346 -4.482 5.675 1.00 95.50 177 GLY A O 1
ATOM 1245 N N . VAL A 1 178 ? -5.806 -5.383 4.243 1.00 97.62 178 VAL A N 1
ATOM 1246 C CA . VAL A 1 178 ? -4.896 -5.348 3.097 1.00 97.62 178 VAL A CA 1
ATOM 1247 C C . VAL A 1 178 ? -5.000 -4.015 2.372 1.00 97.62 178 VAL A C 1
ATOM 1249 O O . VAL A 1 178 ? -6.090 -3.542 2.065 1.00 97.62 178 VAL A O 1
ATOM 1252 N N . VAL A 1 179 ? -3.849 -3.431 2.039 1.00 98.25 179 VAL A N 1
ATOM 1253 C CA . VAL A 1 179 ? -3.746 -2.249 1.174 1.00 98.25 179 VAL A CA 1
ATOM 1254 C C . VAL A 1 179 ? -3.123 -2.660 -0.150 1.00 98.25 179 VAL A C 1
ATOM 1256 O O . VAL A 1 179 ? -2.052 -3.266 -0.181 1.00 98.25 179 VAL A O 1
ATOM 1259 N N . LEU A 1 180 ? -3.770 -2.297 -1.255 1.00 97.94 180 LEU A N 1
ATOM 1260 C CA . LEU A 1 180 ? -3.264 -2.541 -2.605 1.00 97.94 180 LEU A CA 1
ATOM 1261 C C . LEU A 1 180 ? -2.880 -1.214 -3.252 1.00 97.94 180 LEU A C 1
ATOM 1263 O O . LEU A 1 180 ? -3.744 -0.393 -3.536 1.00 97.94 180 LEU A O 1
ATOM 1267 N N . MET A 1 181 ? -1.599 -0.989 -3.511 1.00 97.38 181 MET A N 1
ATOM 1268 C CA . MET A 1 181 ? -1.123 0.229 -4.165 1.00 97.38 181 MET A CA 1
ATOM 1269 C C . MET A 1 181 ? -0.580 -0.062 -5.559 1.00 97.38 181 MET A C 1
ATOM 1271 O O . MET A 1 181 ? -0.010 -1.120 -5.818 1.00 97.38 181 MET A O 1
ATOM 1275 N N . ARG A 1 182 ? -0.739 0.916 -6.452 1.00 96.19 182 ARG A N 1
ATOM 1276 C CA . ARG A 1 182 ? -0.126 0.953 -7.781 1.00 96.19 182 ARG A CA 1
ATOM 1277 C C . ARG A 1 182 ? 0.698 2.231 -7.855 1.00 96.19 182 ARG A C 1
ATOM 1279 O O . ARG A 1 182 ? 0.135 3.307 -8.028 1.00 96.19 182 ARG A O 1
ATOM 1286 N N . LEU A 1 183 ? 2.003 2.114 -7.635 1.00 95.62 183 LEU A N 1
ATOM 1287 C CA . LEU A 1 183 ? 2.901 3.263 -7.548 1.00 95.62 183 LEU A CA 1
ATOM 1288 C C . LEU A 1 183 ? 3.486 3.556 -8.924 1.00 95.62 183 LEU A C 1
ATOM 1290 O O . LEU A 1 183 ? 4.110 2.682 -9.522 1.00 95.62 183 LEU A O 1
ATOM 1294 N N . ILE A 1 184 ? 3.296 4.773 -9.420 1.00 92.50 184 ILE A N 1
ATOM 1295 C CA . ILE A 1 184 ? 3.935 5.224 -10.658 1.00 92.50 184 ILE A CA 1
ATOM 1296 C C . ILE A 1 184 ? 5.303 5.784 -10.281 1.00 92.50 184 ILE A C 1
ATOM 1298 O O . ILE A 1 184 ? 5.388 6.756 -9.530 1.00 92.50 184 ILE A O 1
ATOM 1302 N N . ILE A 1 185 ? 6.370 5.160 -10.777 1.00 92.56 185 ILE A N 1
ATOM 1303 C CA . ILE A 1 185 ? 7.745 5.577 -10.489 1.00 92.56 185 ILE A CA 1
ATOM 1304 C C . ILE A 1 185 ? 8.333 6.230 -11.738 1.00 92.56 185 ILE A C 1
ATOM 1306 O O . ILE A 1 185 ? 8.344 5.627 -12.806 1.00 92.56 185 ILE A O 1
ATOM 1310 N N . GLN A 1 186 ? 8.833 7.454 -11.584 1.00 91.62 186 GLN A N 1
ATOM 1311 C CA . GLN A 1 186 ? 9.567 8.204 -12.605 1.00 91.62 186 GLN A CA 1
ATOM 1312 C C . GLN A 1 186 ? 10.853 8.711 -11.965 1.00 91.62 186 GLN A C 1
ATOM 1314 O O . GLN A 1 186 ? 10.838 9.711 -11.248 1.00 91.62 186 GLN A O 1
ATOM 1319 N N . GLN A 1 187 ? 11.922 7.926 -12.080 1.00 94.00 187 GLN A N 1
ATOM 1320 C CA . GLN A 1 187 ? 13.198 8.167 -11.417 1.00 94.00 187 GLN A CA 1
ATOM 1321 C C . GLN A 1 187 ? 14.355 7.668 -12.291 1.00 94.00 187 GLN A C 1
ATOM 1323 O O . GLN A 1 187 ? 14.217 6.620 -12.920 1.00 94.00 187 GLN A O 1
ATOM 1328 N N . PRO A 1 188 ? 15.500 8.368 -12.313 1.00 95.06 188 PRO A N 1
ATOM 1329 C CA . PRO A 1 188 ? 16.710 7.870 -12.956 1.00 95.06 188 PRO A CA 1
ATOM 1330 C C . PRO A 1 188 ? 17.173 6.504 -12.419 1.00 95.06 188 PRO A C 1
ATOM 1332 O O . PRO A 1 188 ? 16.745 6.066 -11.350 1.00 95.06 188 PRO A O 1
ATOM 1335 N N . PRO A 1 189 ? 18.090 5.819 -13.122 1.00 96.25 189 PRO A N 1
ATOM 1336 C CA . PRO A 1 189 ? 18.719 4.610 -12.609 1.00 96.25 189 PRO A CA 1
ATOM 1337 C C . PRO A 1 189 ? 19.389 4.841 -11.251 1.00 96.25 189 PRO A C 1
ATOM 1339 O O . PRO A 1 189 ? 20.171 5.777 -11.078 1.00 96.25 189 PRO A O 1
ATOM 1342 N N . GLY A 1 190 ? 19.115 3.966 -10.287 1.00 96.94 190 GLY A N 1
ATOM 1343 C CA . GLY A 1 190 ? 19.613 4.125 -8.926 1.00 96.94 190 GLY A CA 1
ATOM 1344 C C . GLY A 1 190 ? 18.871 3.286 -7.894 1.00 96.94 190 GLY A C 1
ATOM 1345 O O . GLY A 1 190 ? 17.951 2.531 -8.211 1.00 96.94 190 GLY A O 1
ATOM 1346 N N . TRP A 1 191 ? 19.298 3.428 -6.639 1.00 97.75 191 TRP A N 1
ATOM 1347 C CA . TRP A 1 191 ? 18.650 2.819 -5.482 1.00 97.75 191 TRP A CA 1
ATOM 1348 C C . TRP A 1 191 ? 17.784 3.841 -4.757 1.00 97.75 191 TRP A C 1
ATOM 1350 O O . TRP A 1 191 ? 18.241 4.928 -4.405 1.00 97.75 191 TRP A O 1
ATOM 1360 N N . TYR A 1 192 ? 16.548 3.448 -4.491 1.00 97.69 192 TYR A N 1
ATOM 1361 C CA . TYR A 1 192 ? 15.531 4.256 -3.842 1.00 97.69 192 TYR A CA 1
ATOM 1362 C C . TYR A 1 192 ? 14.929 3.499 -2.668 1.00 97.69 192 TYR A C 1
ATOM 1364 O O . TYR A 1 192 ? 14.869 2.266 -2.652 1.00 97.69 192 TYR A O 1
ATOM 1372 N N . LYS A 1 193 ? 14.445 4.251 -1.683 1.00 98.25 193 LYS A N 1
ATOM 1373 C CA . LYS A 1 193 ? 13.711 3.713 -0.542 1.00 98.25 193 LYS A CA 1
ATOM 1374 C C . LYS A 1 193 ? 12.279 4.218 -0.599 1.00 98.25 193 LYS A C 1
ATOM 1376 O O . LYS A 1 193 ? 12.058 5.417 -0.492 1.00 98.25 193 LYS A O 1
ATOM 1381 N N . ILE A 1 194 ? 11.309 3.325 -0.739 1.00 98.44 194 ILE A N 1
ATOM 1382 C CA . ILE A 1 194 ? 9.894 3.666 -0.585 1.00 98.44 194 ILE A CA 1
ATOM 1383 C C . ILE A 1 194 ? 9.507 3.383 0.864 1.00 98.44 194 ILE A C 1
ATOM 1385 O O . ILE A 1 194 ? 9.677 2.268 1.355 1.00 98.44 194 ILE A O 1
ATOM 1389 N N . VAL A 1 195 ? 9.026 4.412 1.549 1.00 98.31 195 VAL A N 1
ATOM 1390 C CA . VAL A 1 195 ? 8.570 4.361 2.936 1.00 98.31 195 VAL A CA 1
ATOM 1391 C C . VAL A 1 195 ? 7.049 4.363 2.930 1.00 98.31 195 VAL A C 1
ATOM 1393 O O . VAL A 1 195 ? 6.438 5.266 2.363 1.00 98.31 195 VAL A O 1
ATOM 1396 N N . PHE A 1 196 ? 6.441 3.362 3.549 1.00 98.12 196 PHE A N 1
ATOM 1397 C CA . PHE A 1 196 ? 5.004 3.292 3.766 1.00 98.12 196 PHE A CA 1
ATOM 1398 C C . PHE A 1 196 ? 4.701 3.665 5.202 1.00 98.12 196 PHE A C 1
ATOM 1400 O O . PHE A 1 196 ? 5.278 3.085 6.122 1.00 98.12 196 PHE A O 1
ATOM 1407 N N . ASP A 1 197 ? 3.789 4.609 5.380 1.00 96.19 197 ASP A N 1
ATOM 1408 C CA . ASP A 1 197 ? 3.434 5.123 6.695 1.00 96.19 197 ASP A CA 1
ATOM 1409 C C . ASP A 1 197 ? 1.923 5.299 6.827 1.00 96.19 197 ASP A C 1
ATOM 1411 O O . ASP A 1 197 ? 1.223 5.531 5.834 1.00 96.19 197 ASP A O 1
ATOM 1415 N N . LEU A 1 198 ? 1.418 5.189 8.054 1.00 94.38 198 LEU A N 1
ATOM 1416 C CA . LEU A 1 198 ? 0.022 5.475 8.343 1.00 94.38 198 LEU A CA 1
ATOM 1417 C C . LEU A 1 198 ? -0.200 6.976 8.458 1.00 94.38 198 LEU A C 1
ATOM 1419 O O . LEU A 1 198 ? 0.449 7.680 9.227 1.00 94.38 198 LEU A O 1
ATOM 1423 N N . VAL A 1 199 ? -1.203 7.451 7.733 1.00 92.31 199 VAL A N 1
ATOM 1424 C CA . VAL A 1 199 ? -1.690 8.819 7.837 1.00 92.31 199 VAL A CA 1
ATOM 1425 C C . VAL A 1 199 ? -2.943 8.808 8.708 1.00 92.31 199 VAL A C 1
ATOM 1427 O O . VAL A 1 199 ? -3.834 7.987 8.471 1.00 92.31 199 VAL A O 1
ATOM 1430 N N . PRO A 1 200 ? -3.062 9.711 9.696 1.00 86.31 200 PRO A N 1
ATOM 1431 C CA . PRO A 1 200 ? -4.266 9.799 10.509 1.00 86.31 200 PRO A CA 1
ATOM 1432 C C . PRO A 1 200 ? -5.501 10.003 9.624 1.00 86.31 200 PRO A C 1
ATOM 1434 O O . PRO A 1 200 ? -5.608 10.993 8.896 1.00 86.31 200 PRO A O 1
ATOM 1437 N N . GLY A 1 201 ? -6.441 9.061 9.680 1.00 78.31 201 GLY A N 1
ATOM 1438 C CA . GLY A 1 201 ? -7.759 9.234 9.094 1.00 78.31 201 GLY A CA 1
ATOM 1439 C C . GLY A 1 201 ? -8.610 10.226 9.888 1.00 78.31 201 GLY A C 1
ATOM 1440 O O . GLY A 1 201 ? -8.289 10.635 11.003 1.00 78.31 201 GLY A O 1
ATOM 1441 N N . GLU A 1 202 ? -9.755 10.594 9.327 1.00 77.31 202 GLU A N 1
ATOM 1442 C CA . GLU A 1 202 ? -10.707 11.473 10.001 1.00 77.31 202 GLU A CA 1
ATOM 1443 C C . GLU A 1 202 ? -11.204 10.842 11.317 1.00 77.31 202 GLU A C 1
ATOM 1445 O O . GLU A 1 202 ? -11.800 9.758 11.320 1.00 77.31 202 GLU A O 1
ATOM 1450 N N . GLY A 1 203 ? -10.961 11.537 12.432 1.00 74.06 203 GLY A N 1
ATOM 1451 C CA . GLY A 1 203 ? -11.293 11.071 13.781 1.00 74.06 203 GLY A CA 1
ATOM 1452 C C . GLY A 1 203 ? -10.256 10.131 14.408 1.00 74.06 203 GLY A C 1
ATOM 1453 O O . GLY A 1 203 ? -10.476 9.657 15.522 1.00 74.06 203 GLY A O 1
ATOM 1454 N N . GLN A 1 204 ? -9.134 9.864 13.735 1.00 79.19 204 GLN A N 1
ATOM 1455 C CA . GLN A 1 204 ? -8.022 9.080 14.270 1.00 79.19 204 GLN A CA 1
ATOM 1456 C C . GLN A 1 204 ? -6.888 9.991 14.751 1.00 79.19 204 GLN A C 1
ATOM 1458 O O . GLN A 1 204 ? -6.661 11.076 14.217 1.00 79.19 204 GLN A O 1
ATOM 1463 N N . LYS A 1 205 ? -6.160 9.543 15.776 1.00 77.69 205 LYS A N 1
ATOM 1464 C CA . LYS A 1 205 ? -4.932 10.202 16.239 1.00 77.69 205 LYS A CA 1
ATOM 1465 C C . LYS A 1 205 ? -3.730 9.623 15.498 1.00 77.69 205 LYS A C 1
ATOM 1467 O O . LYS A 1 205 ? -3.757 8.462 15.100 1.00 77.69 205 LYS A O 1
ATOM 1472 N N . ALA A 1 206 ? -2.673 10.418 15.360 1.00 78.38 206 ALA A N 1
ATOM 1473 C CA . ALA A 1 206 ? -1.400 9.919 14.858 1.00 78.38 206 ALA A CA 1
ATOM 1474 C C . ALA A 1 206 ? -0.844 8.823 15.772 1.00 78.38 206 ALA A C 1
ATOM 1476 O O . ALA A 1 206 ? -0.818 8.977 16.995 1.00 78.38 206 ALA A O 1
ATOM 1477 N N . ILE A 1 207 ? -0.402 7.725 15.162 1.00 79.44 207 ILE A N 1
ATOM 1478 C CA . ILE A 1 207 ? 0.191 6.584 15.855 1.00 79.44 207 ILE A CA 1
ATOM 1479 C C . ILE A 1 207 ? 1.708 6.754 15.780 1.00 79.44 207 ILE A C 1
ATOM 1481 O O . ILE A 1 207 ? 2.372 6.178 14.929 1.00 79.44 207 ILE A O 1
ATOM 1485 N N . SER A 1 208 ? 2.265 7.589 16.659 1.00 72.81 208 SER A N 1
ATOM 1486 C CA . SER A 1 208 ? 3.699 7.926 16.656 1.00 72.81 208 SER A CA 1
ATOM 1487 C C . SER A 1 208 ? 4.628 6.753 16.992 1.00 72.81 208 SER A C 1
ATOM 1489 O O . SER A 1 208 ? 5.842 6.871 16.852 1.00 72.81 208 SER A O 1
ATOM 1491 N N . THR A 1 209 ? 4.079 5.634 17.463 1.00 80.56 209 THR A N 1
ATOM 1492 C CA . THR A 1 209 ? 4.826 4.431 17.846 1.00 80.56 209 THR A CA 1
ATOM 1493 C C . THR A 1 209 ? 4.940 3.400 16.727 1.00 80.56 209 THR A C 1
ATOM 1495 O O . THR A 1 209 ? 5.753 2.481 16.848 1.00 80.56 209 THR A O 1
ATOM 1498 N N . LEU A 1 210 ? 4.144 3.518 15.659 1.00 88.69 210 LEU A N 1
ATOM 1499 C CA . LEU A 1 210 ? 4.143 2.538 14.579 1.00 88.69 210 LEU A CA 1
ATOM 1500 C C . LEU A 1 210 ? 5.382 2.712 13.700 1.00 88.69 210 LEU A C 1
ATOM 1502 O O . LEU A 1 210 ? 5.698 3.816 13.265 1.00 88.69 210 LEU A O 1
ATOM 1506 N N . GLN A 1 211 ? 6.086 1.612 13.436 1.00 92.88 211 GLN A N 1
ATOM 1507 C CA . GLN A 1 211 ? 7.237 1.634 12.541 1.00 92.88 211 GLN A CA 1
ATOM 1508 C C . GLN A 1 211 ? 6.775 1.645 11.076 1.00 92.88 211 GLN A C 1
ATOM 1510 O O . GLN A 1 211 ? 5.958 0.802 10.700 1.00 92.88 211 GLN A O 1
ATOM 1515 N N . PRO A 1 212 ? 7.315 2.543 10.233 1.00 96.00 212 PRO A N 1
ATOM 1516 C CA . PRO A 1 212 ? 7.044 2.525 8.802 1.00 96.00 212 PRO A CA 1
ATOM 1517 C C . PRO A 1 212 ? 7.559 1.245 8.137 1.00 96.00 212 PRO A C 1
ATOM 1519 O O . PRO A 1 212 ? 8.648 0.755 8.464 1.00 96.00 212 PRO A O 1
ATOM 1522 N N . ALA A 1 213 ? 6.839 0.753 7.130 1.00 97.38 213 ALA A N 1
ATOM 1523 C CA . ALA A 1 213 ? 7.332 -0.330 6.288 1.00 97.38 213 ALA A CA 1
ATOM 1524 C C . ALA A 1 213 ? 8.230 0.229 5.179 1.00 97.38 213 ALA A C 1
ATOM 1526 O O . ALA A 1 213 ? 7.931 1.257 4.579 1.00 97.38 213 ALA A O 1
ATOM 1527 N N . ASN A 1 214 ? 9.340 -0.447 4.884 1.00 98.12 214 ASN A N 1
ATOM 1528 C CA . ASN A 1 214 ? 10.333 0.043 3.929 1.00 98.12 214 ASN A CA 1
ATOM 1529 C C . ASN A 1 214 ? 10.524 -0.949 2.780 1.00 98.12 214 ASN A C 1
ATOM 1531 O O . ASN A 1 214 ? 10.757 -2.132 3.022 1.00 98.12 214 ASN A O 1
ATOM 1535 N N . LEU A 1 215 ? 10.486 -0.444 1.547 1.00 98.31 215 LEU A N 1
ATOM 1536 C CA . LEU A 1 215 ? 10.802 -1.185 0.330 1.00 98.31 215 LEU A CA 1
ATOM 1537 C C . LEU A 1 215 ? 12.031 -0.580 -0.352 1.00 98.31 215 LEU A C 1
ATOM 1539 O O . LEU A 1 215 ? 12.074 0.620 -0.626 1.00 98.31 215 LEU A O 1
ATOM 1543 N N . SER A 1 216 ? 13.018 -1.414 -0.661 1.00 98.31 216 SER A N 1
ATOM 1544 C CA . SER A 1 216 ? 14.171 -1.035 -1.477 1.00 98.31 216 SER A CA 1
ATOM 1545 C C . SER A 1 216 ? 13.867 -1.259 -2.955 1.00 98.31 216 SER A C 1
ATOM 1547 O O . SER A 1 216 ? 13.545 -2.371 -3.364 1.00 98.31 216 SER A O 1
ATOM 1549 N N . LEU A 1 217 ? 13.999 -0.215 -3.765 1.00 97.88 217 LEU A N 1
ATOM 1550 C CA . LEU A 1 217 ? 13.758 -0.260 -5.203 1.00 97.88 217 LEU A CA 1
ATOM 1551 C C . LEU A 1 217 ? 15.045 0.075 -5.955 1.00 97.88 217 LEU A C 1
ATOM 1553 O O . LEU A 1 217 ? 15.611 1.147 -5.758 1.00 97.88 217 LEU A O 1
ATOM 1557 N N . GLN A 1 218 ? 15.480 -0.809 -6.846 1.00 97.81 218 GLN A N 1
ATOM 1558 C CA . GLN A 1 218 ? 16.528 -0.512 -7.815 1.00 97.81 218 GLN A CA 1
ATOM 1559 C C . GLN A 1 218 ? 15.898 -0.252 -9.181 1.00 97.81 218 GLN A C 1
ATOM 1561 O O . GLN A 1 218 ? 15.384 -1.174 -9.826 1.00 97.81 218 GLN A O 1
ATOM 1566 N N . VAL A 1 219 ? 15.995 0.994 -9.636 1.00 96.56 219 VAL A N 1
ATOM 1567 C CA . VAL A 1 219 ? 15.703 1.363 -11.019 1.00 96.56 219 VAL A CA 1
ATOM 1568 C C . VAL A 1 219 ? 16.949 1.067 -11.844 1.00 96.56 219 VAL A C 1
ATOM 1570 O O . VAL A 1 219 ? 18.037 1.559 -11.534 1.00 96.56 219 VAL A O 1
ATOM 1573 N N . ARG A 1 220 ? 16.826 0.208 -12.855 1.00 95.88 220 ARG A N 1
ATOM 1574 C CA . ARG A 1 220 ? 17.962 -0.159 -13.706 1.00 95.88 220 ARG A CA 1
ATOM 1575 C C . ARG A 1 220 ? 18.197 0.876 -14.799 1.00 95.88 220 ARG A C 1
ATOM 1577 O O . ARG A 1 220 ? 17.273 1.545 -15.246 1.00 95.88 220 ARG A O 1
ATOM 1584 N N . ALA A 1 221 ? 19.437 0.932 -15.274 1.00 96.12 221 ALA A N 1
ATOM 1585 C CA . ALA A 1 221 ? 19.748 1.586 -16.535 1.00 96.12 221 ALA A CA 1
ATOM 1586 C C . ALA A 1 221 ? 19.124 0.824 -17.715 1.00 96.12 221 ALA A C 1
ATOM 1588 O O . ALA A 1 221 ? 18.756 -0.356 -17.596 1.00 96.12 221 ALA A O 1
ATOM 1589 N N . CYS A 1 222 ? 19.022 1.501 -18.856 1.00 95.62 222 CYS A N 1
ATOM 1590 C CA . CYS A 1 222 ? 18.603 0.870 -20.098 1.00 95.62 222 CYS A CA 1
ATOM 1591 C C . CYS A 1 222 ? 19.598 -0.224 -20.487 1.00 95.62 222 CYS A C 1
ATOM 1593 O O . CYS A 1 222 ? 20.797 -0.119 -20.218 1.00 95.62 222 CYS A O 1
ATOM 1595 N N . ILE A 1 223 ? 19.083 -1.305 -21.063 1.00 95.62 223 ILE A N 1
ATOM 1596 C CA . ILE A 1 223 ? 19.882 -2.458 -21.491 1.00 95.62 223 ILE A CA 1
ATOM 1597 C C . ILE A 1 223 ? 20.056 -2.454 -23.009 1.00 95.62 223 ILE A C 1
ATOM 1599 O O . ILE A 1 223 ? 19.425 -1.670 -23.714 1.00 95.62 223 ILE A O 1
ATOM 1603 N N . VAL A 1 224 ? 20.909 -3.342 -23.528 1.00 95.94 224 VAL A N 1
ATOM 1604 C CA . VAL A 1 224 ? 20.976 -3.599 -24.977 1.00 95.94 224 VAL A CA 1
ATOM 1605 C C . VAL A 1 224 ? 19.566 -3.913 -25.461 1.00 95.94 224 VAL A C 1
ATOM 1607 O O . VAL A 1 224 ? 18.832 -4.586 -24.734 1.00 95.94 224 VAL A O 1
ATOM 1610 N N . SER A 1 225 ? 19.195 -3.424 -26.651 1.00 95.25 225 SER A N 1
ATOM 1611 C CA . SER A 1 225 ? 17.827 -3.360 -27.206 1.00 95.25 225 SER A CA 1
ATOM 1612 C C . SER A 1 225 ? 16.979 -2.150 -26.811 1.00 95.25 225 SER A C 1
ATOM 1614 O O . SER A 1 225 ? 15.916 -1.929 -27.397 1.00 95.25 225 SER A O 1
ATOM 1616 N N . GLU A 1 226 ? 17.443 -1.354 -25.850 1.00 96.19 226 GLU A N 1
ATOM 1617 C CA . GLU A 1 226 ? 16.780 -0.137 -25.398 1.00 96.19 226 GLU A CA 1
ATOM 1618 C C . GLU A 1 226 ? 17.660 1.092 -25.652 1.00 96.19 226 GLU A C 1
ATOM 1620 O O . GLU A 1 226 ? 18.869 0.997 -25.873 1.00 96.19 226 GLU A O 1
ATOM 1625 N N . VAL A 1 227 ? 17.034 2.261 -25.615 1.00 96.44 227 VAL A N 1
ATOM 1626 C CA . VAL A 1 227 ? 17.677 3.577 -25.651 1.00 96.44 227 VAL A CA 1
ATOM 1627 C C . VAL A 1 227 ? 17.203 4.405 -24.462 1.00 96.44 227 VAL A C 1
ATOM 1629 O O . VAL A 1 227 ? 16.168 4.095 -23.866 1.00 96.44 227 VAL A O 1
ATOM 1632 N N . THR A 1 228 ? 17.960 5.445 -24.120 1.00 96.12 228 THR A N 1
ATOM 1633 C CA . THR A 1 228 ? 17.706 6.384 -23.018 1.00 96.12 228 THR A CA 1
ATOM 1634 C C . THR A 1 228 ? 17.193 7.720 -23.584 1.00 96.12 228 THR A C 1
ATOM 1636 O O . THR A 1 228 ? 17.952 8.691 -23.655 1.00 96.12 228 THR A O 1
ATOM 1639 N N . PRO A 1 229 ? 15.929 7.808 -24.050 1.00 93.38 229 PRO A N 1
ATOM 1640 C CA . PRO A 1 229 ? 15.387 9.046 -24.618 1.00 93.38 229 PRO A CA 1
ATOM 1641 C C . PRO A 1 229 ? 15.246 10.163 -23.570 1.00 93.38 229 PRO A C 1
ATOM 1643 O O . PRO A 1 229 ? 15.199 11.339 -23.926 1.00 93.38 229 PRO A O 1
ATOM 1646 N N . ALA A 1 230 ? 15.190 9.798 -22.283 1.00 92.69 230 ALA A N 1
ATOM 1647 C CA . ALA A 1 230 ? 15.156 10.698 -21.136 1.00 92.69 230 ALA A CA 1
ATOM 1648 C C . ALA A 1 230 ? 15.940 10.086 -19.955 1.00 92.69 230 ALA A C 1
ATOM 1650 O O . ALA A 1 230 ? 16.112 8.867 -19.921 1.00 92.69 230 ALA A O 1
ATOM 1651 N N . PRO A 1 231 ? 16.401 10.885 -18.970 1.00 92.12 231 PRO A N 1
ATOM 1652 C CA . PRO A 1 231 ? 17.223 10.392 -17.855 1.00 92.12 231 PRO A CA 1
ATOM 1653 C C . PRO A 1 231 ? 16.570 9.310 -16.982 1.00 92.12 231 PRO A C 1
ATOM 1655 O O . PRO A 1 231 ? 17.271 8.594 -16.272 1.00 92.12 231 PRO A O 1
ATOM 1658 N N . ASP A 1 232 ? 15.244 9.217 -17.002 1.00 91.88 232 ASP A N 1
ATOM 1659 C CA . ASP A 1 232 ? 14.410 8.359 -16.163 1.00 91.88 232 ASP A CA 1
ATOM 1660 C C . ASP A 1 232 ? 13.606 7.329 -16.962 1.00 91.88 232 ASP A C 1
ATOM 1662 O O . ASP A 1 232 ? 12.729 6.681 -16.401 1.00 91.88 232 ASP A O 1
ATOM 1666 N N . ALA A 1 233 ? 13.871 7.166 -18.259 1.00 93.25 233 ALA A N 1
ATOM 1667 C CA . ALA A 1 233 ? 13.078 6.283 -19.100 1.00 93.25 233 ALA A CA 1
ATOM 1668 C C . ALA A 1 233 ? 13.930 5.499 -20.094 1.00 93.25 233 ALA A C 1
ATOM 1670 O O . ALA A 1 233 ? 14.886 6.009 -20.674 1.00 93.25 233 ALA A O 1
ATOM 1671 N N . CYS A 1 234 ? 13.504 4.266 -20.336 1.00 94.75 234 CYS A N 1
ATOM 1672 C CA . CYS A 1 234 ? 14.030 3.394 -21.367 1.00 94.75 234 CYS A CA 1
ATOM 1673 C C . CYS A 1 234 ? 12.976 3.167 -22.442 1.00 94.75 234 CYS A C 1
ATOM 1675 O O . CYS A 1 234 ? 11.789 2.986 -22.163 1.00 94.75 234 CYS A O 1
ATOM 1677 N N . GLN A 1 235 ? 13.408 3.144 -23.692 1.00 95.12 235 GLN A N 1
ATOM 1678 C CA . GLN A 1 235 ? 12.544 2.836 -24.820 1.00 95.12 235 GLN A CA 1
ATOM 1679 C C . GLN A 1 235 ? 13.126 1.657 -25.581 1.00 95.12 235 GLN A C 1
ATOM 1681 O O . GLN A 1 235 ? 14.271 1.709 -26.017 1.00 95.12 235 GLN A O 1
ATOM 1686 N N . ALA A 1 236 ? 12.337 0.596 -25.738 1.00 94.88 236 ALA A N 1
ATOM 1687 C CA . ALA A 1 236 ? 12.709 -0.509 -26.609 1.00 94.88 236 ALA A CA 1
ATOM 1688 C C . ALA A 1 236 ? 12.683 -0.044 -28.069 1.00 94.88 236 ALA A C 1
ATOM 1690 O O . ALA A 1 236 ? 11.772 0.686 -28.473 1.00 94.88 236 ALA A O 1
ATOM 1691 N N . CYS A 1 237 ? 13.667 -0.475 -28.853 1.00 95.62 237 CYS A N 1
ATOM 1692 C CA . CYS A 1 237 ? 13.713 -0.114 -30.262 1.00 95.62 237 CYS A CA 1
ATOM 1693 C C . CYS A 1 237 ? 12.598 -0.811 -31.051 1.00 95.62 237 CYS A C 1
ATOM 1695 O O . CYS A 1 237 ? 12.493 -2.039 -30.968 1.00 95.62 237 CYS A O 1
ATOM 1697 N N . PRO A 1 238 ? 11.752 -0.061 -31.784 1.00 96.19 238 PRO A N 1
ATOM 1698 C CA . PRO A 1 238 ? 10.680 -0.641 -32.585 1.00 96.19 238 PRO A CA 1
ATOM 1699 C C . PRO A 1 238 ? 11.224 -1.433 -33.782 1.00 96.19 238 PRO A C 1
ATOM 1701 O O . PRO A 1 238 ? 12.408 -1.355 -34.118 1.00 96.19 238 PRO A O 1
ATOM 1704 N N . GLU A 1 239 ? 10.335 -2.166 -34.450 1.00 97.25 239 GLU A N 1
ATOM 1705 C CA . GLU A 1 239 ? 10.632 -2.833 -35.719 1.00 97.25 239 GLU A CA 1
ATOM 1706 C C . GLU A 1 239 ? 11.239 -1.857 -36.744 1.00 97.25 239 GLU A C 1
ATOM 1708 O O . GLU A 1 239 ? 10.867 -0.685 -36.811 1.00 97.25 239 GLU A O 1
ATOM 1713 N N . GLY A 1 240 ? 12.216 -2.337 -37.515 1.00 97.06 240 GLY A N 1
ATOM 1714 C CA . GLY A 1 240 ? 13.003 -1.529 -38.447 1.00 97.06 240 GLY A CA 1
ATOM 1715 C C . GLY A 1 240 ? 14.170 -0.770 -37.805 1.00 97.06 240 GLY A C 1
ATOM 1716 O O . GLY A 1 240 ? 14.928 -0.126 -38.527 1.00 97.06 240 GLY A O 1
ATOM 1717 N N . SER A 1 241 ? 14.363 -0.872 -36.485 1.00 97.06 241 SER A N 1
ATOM 1718 C CA . SER A 1 241 ? 15.432 -0.180 -35.753 1.00 97.06 241 SER A CA 1
ATOM 1719 C C . SER A 1 241 ? 16.137 -1.079 -34.728 1.00 97.06 241 SER A C 1
ATOM 1721 O O . SER A 1 241 ? 15.602 -2.113 -34.320 1.00 97.06 241 SER A O 1
ATOM 1723 N N . ILE A 1 242 ? 17.345 -0.688 -34.310 1.00 96.75 242 ILE A N 1
ATOM 1724 C CA . ILE A 1 242 ? 18.177 -1.413 -33.339 1.00 96.75 242 ILE A CA 1
ATOM 1725 C C . ILE A 1 242 ? 18.855 -0.485 -32.318 1.00 96.75 242 ILE A C 1
ATOM 1727 O O . ILE A 1 242 ? 19.110 0.690 -32.585 1.00 96.75 242 ILE A O 1
ATOM 1731 N N . SER A 1 243 ? 19.236 -1.039 -31.167 1.00 96.75 243 SER A N 1
ATOM 1732 C CA . SER A 1 243 ? 20.171 -0.428 -30.218 1.00 96.75 243 SER A CA 1
ATOM 1733 C C . SER A 1 243 ? 21.140 -1.457 -29.647 1.00 96.75 243 SER A C 1
ATOM 1735 O O . SER A 1 243 ? 20.745 -2.416 -28.979 1.00 96.75 243 SER A O 1
ATOM 1737 N N . LEU A 1 244 ? 22.427 -1.211 -29.891 1.00 95.50 244 LEU A N 1
ATOM 1738 C CA . LEU A 1 244 ? 23.556 -1.932 -29.295 1.00 95.50 244 LEU A CA 1
ATOM 1739 C C . LEU A 1 244 ? 24.207 -1.132 -28.153 1.00 95.50 244 LEU A C 1
ATOM 1741 O O . LEU A 1 244 ? 24.980 -1.676 -27.372 1.00 95.50 244 LEU A O 1
ATOM 1745 N N . GLU A 1 245 ? 23.883 0.160 -28.049 1.00 95.38 245 GLU A N 1
ATOM 1746 C CA . GLU A 1 245 ? 24.465 1.117 -27.108 1.00 95.38 245 GLU A CA 1
ATOM 1747 C C . GLU A 1 245 ? 23.343 1.705 -26.235 1.00 95.38 245 GLU A C 1
ATOM 1749 O O . GLU A 1 245 ? 22.698 2.674 -26.645 1.00 95.38 245 GLU A O 1
ATOM 1754 N N . PRO A 1 246 ? 23.107 1.171 -25.022 1.00 92.00 246 PRO A N 1
ATOM 1755 C CA . PRO A 1 246 ? 21.918 1.498 -24.224 1.00 92.00 246 PRO A CA 1
ATOM 1756 C C . PRO A 1 246 ? 21.813 2.962 -23.784 1.00 92.00 246 PRO A C 1
ATOM 1758 O O . PRO A 1 246 ? 20.730 3.460 -23.478 1.00 92.00 246 PRO A O 1
ATOM 1761 N N . HIS A 1 247 ? 22.949 3.658 -23.753 1.00 93.75 247 HIS A N 1
ATOM 1762 C CA . HIS A 1 247 ? 23.055 5.074 -23.402 1.00 93.75 247 HIS A CA 1
ATOM 1763 C C . HIS A 1 247 ? 22.741 6.018 -24.572 1.00 93.75 247 HIS A C 1
ATOM 1765 O O . HIS A 1 247 ? 22.722 7.233 -24.383 1.00 93.75 247 HIS A O 1
ATOM 1771 N N . SER A 1 248 ? 22.502 5.484 -25.775 1.00 95.75 248 SER A N 1
ATOM 1772 C CA . SER A 1 248 ? 22.048 6.282 -26.916 1.00 95.75 248 SER A CA 1
ATOM 1773 C C . SER A 1 248 ? 20.675 6.878 -26.625 1.00 95.75 248 SER A C 1
ATOM 1775 O O . SER A 1 248 ? 19.850 6.234 -25.986 1.00 95.75 248 SER A O 1
ATOM 1777 N N . SER A 1 249 ? 20.400 8.086 -27.115 1.00 95.75 249 SER A N 1
ATOM 1778 C CA . SER A 1 249 ? 19.092 8.740 -26.950 1.00 95.75 249 SER A CA 1
ATOM 1779 C C . SER A 1 249 ? 18.042 8.289 -27.969 1.00 95.75 249 SER A C 1
ATOM 1781 O O . SER A 1 249 ? 16.857 8.565 -27.800 1.00 95.75 249 SER A O 1
ATOM 1783 N N . SER A 1 250 ? 18.461 7.609 -29.036 1.00 96.75 250 SER A N 1
ATOM 1784 C CA . SER A 1 250 ? 17.600 7.167 -30.135 1.00 96.75 250 SER A CA 1
ATOM 1785 C C . SER A 1 250 ? 18.102 5.860 -30.741 1.00 96.75 250 SER A C 1
ATOM 1787 O O . SER A 1 250 ? 19.291 5.538 -30.660 1.00 96.75 250 SER A O 1
ATOM 1789 N N . CYS A 1 251 ? 17.174 5.090 -31.308 1.00 96.88 251 CYS A N 1
ATOM 1790 C CA . CYS A 1 251 ? 17.484 3.847 -32.005 1.00 96.88 251 CYS A CA 1
ATOM 1791 C C . CYS A 1 251 ? 18.115 4.147 -33.362 1.00 96.88 251 CYS A C 1
ATOM 1793 O O . CYS A 1 251 ? 17.796 5.153 -33.995 1.00 96.88 251 CYS A O 1
ATOM 1795 N N . ARG A 1 252 ? 19.002 3.262 -33.812 1.00 96.88 252 ARG A N 1
ATOM 1796 C CA . ARG A 1 252 ? 19.593 3.331 -35.150 1.00 96.88 252 ARG A CA 1
ATOM 1797 C C . ARG A 1 252 ? 18.698 2.597 -36.139 1.00 96.88 252 ARG A C 1
ATOM 1799 O O . ARG A 1 252 ? 18.115 1.572 -35.787 1.00 96.88 252 ARG A O 1
ATOM 1806 N N . ASP A 1 253 ? 18.622 3.095 -37.366 1.00 97.50 253 ASP A N 1
ATOM 1807 C CA . ASP A 1 253 ? 17.920 2.401 -38.446 1.00 97.50 253 ASP A CA 1
ATOM 1808 C C . ASP A 1 253 ? 18.561 1.037 -38.733 1.00 97.50 253 ASP A C 1
ATOM 1810 O O . ASP A 1 253 ? 19.766 0.838 -38.535 1.00 97.50 253 ASP A O 1
ATOM 1814 N N . CYS A 1 254 ? 17.754 0.090 -39.210 1.00 96.94 254 CYS A N 1
ATOM 1815 C CA . CYS A 1 254 ? 18.245 -1.223 -39.607 1.00 96.94 254 CYS A CA 1
ATOM 1816 C C . CYS A 1 254 ? 19.297 -1.095 -40.726 1.00 96.94 254 CYS A C 1
ATOM 1818 O O . CYS A 1 254 ? 19.039 -0.413 -41.726 1.00 96.94 254 CYS A O 1
ATOM 1820 N N . PRO A 1 255 ? 20.471 -1.744 -40.604 1.00 96.69 255 PRO A N 1
ATOM 1821 C CA . PRO A 1 255 ? 21.492 -1.667 -41.637 1.00 96.69 255 PRO A CA 1
ATOM 1822 C C . PRO A 1 255 ? 20.987 -2.264 -42.962 1.00 96.69 255 PRO A C 1
ATOM 1824 O O . PRO A 1 255 ? 20.208 -3.225 -42.967 1.00 96.69 255 PRO A O 1
ATOM 1827 N N . PRO A 1 256 ? 21.437 -1.727 -44.110 1.00 96.38 256 PRO A N 1
ATOM 1828 C CA . PRO A 1 256 ? 21.034 -2.236 -45.413 1.00 96.38 256 PRO A CA 1
ATOM 1829 C C . PRO A 1 256 ? 21.458 -3.700 -45.579 1.00 96.38 256 PRO A C 1
ATOM 1831 O O . PRO A 1 256 ? 22.549 -4.096 -45.173 1.00 96.38 256 PRO A O 1
ATOM 1834 N N . GLY A 1 257 ? 20.600 -4.505 -46.210 1.00 96.38 257 GLY A N 1
ATOM 1835 C CA . GLY A 1 257 ? 20.858 -5.937 -46.385 1.00 96.38 257 GLY A CA 1
ATOM 1836 C C . GLY A 1 257 ? 20.455 -6.808 -45.193 1.00 96.38 257 GLY A C 1
ATOM 1837 O O . GLY A 1 257 ? 20.754 -8.000 -45.199 1.00 96.38 257 GLY A O 1
ATOM 1838 N N . ALA A 1 258 ? 19.762 -6.247 -44.200 1.00 97.62 258 ALA A N 1
ATOM 1839 C CA . ALA A 1 258 ? 19.173 -6.980 -43.086 1.00 97.62 258 ALA A CA 1
ATOM 1840 C C . ALA A 1 258 ? 17.704 -6.596 -42.854 1.00 97.62 258 ALA A C 1
ATOM 1842 O O . ALA A 1 258 ? 17.184 -5.624 -43.401 1.00 97.62 258 ALA A O 1
ATOM 1843 N N . THR A 1 259 ? 17.028 -7.390 -42.031 1.00 97.50 259 THR A N 1
ATOM 1844 C CA . THR A 1 259 ? 15.728 -7.090 -41.432 1.00 97.50 259 THR A CA 1
ATOM 1845 C C . THR A 1 259 ? 15.885 -7.070 -39.918 1.00 97.50 259 THR A C 1
ATOM 1847 O O . THR A 1 259 ? 16.545 -7.936 -39.342 1.00 97.50 259 THR A O 1
ATOM 1850 N N . CYS A 1 260 ? 15.281 -6.077 -39.270 1.00 97.12 260 CYS A N 1
ATOM 1851 C CA . CYS A 1 260 ? 15.394 -5.873 -37.832 1.00 97.12 260 CYS A CA 1
ATOM 1852 C C . CYS A 1 260 ? 13.993 -5.929 -37.215 1.00 97.12 260 CYS A C 1
ATOM 1854 O O . CYS A 1 260 ? 13.225 -4.986 -37.407 1.00 97.12 260 CYS A O 1
ATOM 1856 N N . PRO A 1 261 ? 13.635 -6.990 -36.469 1.00 95.94 261 PRO A N 1
ATOM 1857 C CA . PRO A 1 261 ? 12.329 -7.085 -35.810 1.00 95.94 261 PRO A CA 1
ATOM 1858 C C . PRO A 1 261 ? 12.170 -6.095 -34.640 1.00 95.94 261 PRO A C 1
ATOM 1860 O O . PRO A 1 261 ? 11.095 -5.998 -34.056 1.00 95.94 261 PRO A O 1
ATOM 1863 N N . GLY A 1 262 ? 13.234 -5.369 -34.287 1.00 94.94 262 GLY A N 1
ATOM 1864 C CA . GLY A 1 262 ? 13.304 -4.454 -33.154 1.00 94.94 262 GLY A CA 1
ATOM 1865 C C . GLY A 1 262 ? 14.329 -4.902 -32.115 1.00 94.94 262 GLY A C 1
ATOM 1866 O O . GLY A 1 262 ? 14.944 -5.971 -32.202 1.00 94.94 262 GLY A O 1
ATOM 1867 N N . GLY A 1 263 ? 14.525 -4.063 -31.104 1.00 94.94 263 GLY A N 1
ATOM 1868 C CA . GLY A 1 263 ? 15.467 -4.321 -30.026 1.00 94.94 263 GLY A CA 1
ATOM 1869 C C . GLY A 1 263 ? 16.927 -4.253 -30.478 1.00 94.94 263 GLY A C 1
ATOM 1870 O O . GLY A 1 263 ? 17.441 -3.172 -30.735 1.00 94.94 263 GLY A O 1
ATOM 1871 N N . PHE A 1 264 ? 17.625 -5.389 -30.503 1.00 95.50 264 PHE A N 1
ATOM 1872 C CA . PHE A 1 264 ? 19.050 -5.478 -30.875 1.00 95.50 264 PHE A CA 1
ATOM 1873 C C . PHE A 1 264 ? 19.325 -6.496 -31.986 1.00 95.50 264 PHE A C 1
ATOM 1875 O O . PHE A 1 264 ? 20.475 -6.720 -32.353 1.00 95.50 264 PHE A O 1
ATOM 1882 N N . VAL A 1 265 ? 18.275 -7.143 -32.495 1.00 95.56 265 VAL A N 1
ATOM 1883 C CA . VAL A 1 265 ? 18.398 -8.275 -33.411 1.00 95.56 265 VAL A CA 1
ATOM 1884 C C . VAL A 1 265 ? 18.581 -7.767 -34.835 1.00 95.56 265 VAL A C 1
ATOM 1886 O O . VAL A 1 265 ? 17.763 -6.996 -35.338 1.00 95.56 265 VAL A O 1
ATOM 1889 N N . ILE A 1 266 ? 19.626 -8.258 -35.493 1.00 96.44 266 ILE A N 1
ATOM 1890 C CA . ILE A 1 266 ? 19.920 -7.998 -36.900 1.00 96.44 266 ILE A CA 1
ATOM 1891 C C . ILE A 1 266 ? 19.854 -9.338 -37.628 1.00 96.44 266 ILE A C 1
ATOM 1893 O O . ILE A 1 266 ? 20.630 -10.240 -37.328 1.00 96.44 266 ILE A O 1
ATOM 1897 N N . VAL A 1 267 ? 18.926 -9.485 -38.574 1.00 96.69 267 VAL A N 1
ATOM 1898 C CA . VAL A 1 267 ? 18.796 -10.705 -39.384 1.00 96.69 267 VAL A CA 1
ATOM 1899 C C . VAL A 1 267 ? 19.255 -10.398 -40.808 1.00 96.69 267 VAL A C 1
ATOM 1901 O O . VAL A 1 267 ? 18.529 -9.712 -41.529 1.00 96.69 267 VAL A O 1
ATOM 1904 N N . PRO A 1 268 ? 20.439 -10.867 -41.245 1.00 97.44 268 PRO A N 1
ATOM 1905 C CA . PRO A 1 268 ? 20.878 -10.695 -42.625 1.00 97.44 268 PRO A CA 1
ATOM 1906 C C . PRO A 1 268 ? 19.873 -11.293 -43.614 1.00 97.44 268 PRO A C 1
ATOM 1908 O O . PRO A 1 268 ? 19.316 -12.369 -43.386 1.00 97.44 268 PRO A O 1
ATOM 1911 N N . LEU A 1 269 ? 19.650 -10.604 -44.732 1.00 97.75 269 LEU A N 1
ATOM 1912 C CA . LEU A 1 269 ? 18.867 -11.133 -45.847 1.00 97.75 269 LEU A CA 1
ATOM 1913 C C . LEU A 1 269 ? 19.607 -12.306 -46.524 1.00 97.75 269 LEU A C 1
ATOM 1915 O O . LEU A 1 269 ? 20.824 -12.440 -46.375 1.00 97.75 269 LEU A O 1
ATOM 1919 N N . PRO A 1 270 ? 18.914 -13.160 -47.304 1.00 97.94 270 PRO A N 1
ATOM 1920 C CA . PRO A 1 270 ? 19.554 -14.270 -48.007 1.00 97.94 270 PRO A CA 1
ATOM 1921 C C . PRO A 1 270 ? 20.749 -13.829 -48.865 1.00 97.94 270 PRO A C 1
ATOM 1923 O O . PRO A 1 270 ? 20.632 -12.927 -49.694 1.00 97.94 270 PRO A O 1
ATOM 1926 N N . GLY A 1 271 ? 21.892 -14.495 -48.683 1.00 96.81 271 GLY A N 1
ATOM 1927 C CA . GLY A 1 271 ? 23.145 -14.152 -49.365 1.00 96.81 271 GLY A CA 1
ATOM 1928 C C . GLY A 1 271 ? 23.941 -13.020 -48.709 1.00 96.81 271 GLY A C 1
ATOM 1929 O O . GLY A 1 271 ? 24.905 -12.562 -49.310 1.00 96.81 271 GLY A O 1
ATOM 1930 N N . MET A 1 272 ? 23.548 -12.582 -47.510 1.00 97.75 272 MET A N 1
ATOM 1931 C CA . MET A 1 272 ? 24.286 -11.639 -46.672 1.00 97.75 272 MET A CA 1
ATOM 1932 C C . MET A 1 272 ? 24.694 -12.306 -45.347 1.00 97.75 272 MET A C 1
ATOM 1934 O O . MET A 1 272 ? 24.097 -13.300 -44.929 1.00 97.75 272 MET A O 1
ATOM 1938 N N . TRP A 1 273 ? 25.695 -11.761 -44.659 1.00 96.06 273 TRP A N 1
ATOM 1939 C CA . TRP A 1 273 ? 26.182 -12.251 -43.366 1.00 96.06 273 TRP A CA 1
ATOM 1940 C C . TRP A 1 273 ? 26.717 -11.103 -42.501 1.00 96.06 273 TRP A C 1
ATOM 1942 O O . TRP A 1 273 ? 27.087 -10.050 -43.008 1.00 96.06 273 TRP A O 1
ATOM 1952 N N . HIS A 1 274 ? 26.777 -11.292 -41.186 1.00 95.88 274 HIS A N 1
ATOM 1953 C CA . HIS A 1 274 ? 27.454 -10.377 -40.264 1.00 95.88 274 HIS A CA 1
ATOM 1954 C C . HIS A 1 274 ? 28.509 -11.151 -39.471 1.00 95.88 274 HIS A C 1
ATOM 1956 O O . HIS A 1 274 ? 28.370 -12.353 -39.238 1.00 95.88 274 HIS A O 1
ATOM 1962 N N . SER A 1 275 ? 29.566 -10.479 -39.027 1.00 93.88 275 SER A N 1
ATOM 1963 C CA . SER A 1 275 ? 30.681 -11.127 -38.321 1.00 93.88 275 SER A CA 1
ATOM 1964 C C . SER A 1 275 ? 30.323 -11.654 -36.925 1.00 93.88 275 SER A C 1
ATOM 1966 O O . SER A 1 275 ? 30.947 -12.602 -36.456 1.00 93.88 275 SER A O 1
ATOM 1968 N N . ALA A 1 276 ? 29.319 -11.068 -36.269 1.00 91.62 276 ALA A N 1
ATOM 1969 C CA . ALA A 1 276 ? 28.841 -11.464 -34.943 1.00 91.62 276 ALA A CA 1
ATOM 1970 C C . ALA A 1 276 ? 27.369 -11.051 -34.753 1.00 91.62 276 ALA A C 1
ATOM 1972 O O . ALA A 1 276 ? 26.956 -10.095 -35.407 1.00 91.62 276 ALA A O 1
ATOM 1973 N N . PRO A 1 277 ? 26.590 -11.708 -33.869 1.00 86.00 277 PRO A N 1
ATOM 1974 C CA . PRO A 1 277 ? 25.173 -11.387 -33.635 1.00 86.00 277 PRO A CA 1
ATOM 1975 C C . PRO A 1 277 ? 24.883 -9.915 -33.302 1.00 86.00 277 PRO A C 1
ATOM 1977 O O . PRO A 1 277 ? 23.842 -9.395 -33.686 1.00 86.00 277 PRO A O 1
ATOM 1980 N N . GLU A 1 278 ? 25.813 -9.235 -32.627 1.00 87.12 278 GLU A N 1
ATOM 1981 C CA . GLU A 1 278 ? 25.744 -7.800 -32.315 1.00 87.12 278 GLU A CA 1
ATOM 1982 C C . GLU A 1 278 ? 26.548 -6.909 -33.282 1.00 87.12 278 GLU A C 1
ATOM 1984 O O . GLU A 1 278 ? 26.780 -5.737 -32.997 1.00 87.12 278 GLU A O 1
ATOM 1989 N N . SER A 1 279 ? 27.010 -7.426 -34.423 1.00 93.06 279 SER A N 1
ATOM 1990 C CA . SER A 1 279 ? 27.732 -6.610 -35.403 1.00 93.06 279 SER A CA 1
ATOM 1991 C C . SER A 1 279 ? 26.751 -5.744 -36.200 1.00 93.06 279 SER A C 1
ATOM 1993 O O . SER A 1 279 ? 25.900 -6.288 -36.904 1.00 93.06 279 SER A O 1
ATOM 1995 N N . PRO A 1 280 ? 26.881 -4.403 -36.180 1.00 90.69 280 PRO A N 1
ATOM 1996 C CA . PRO A 1 280 ? 26.025 -3.526 -36.979 1.00 90.69 280 PRO A CA 1
ATOM 1997 C C . PRO A 1 280 ? 26.363 -3.570 -38.479 1.00 90.69 280 PRO A C 1
ATOM 1999 O O . PRO A 1 280 ? 25.715 -2.891 -39.274 1.00 90.69 280 PRO A O 1
ATOM 2002 N N . GLN A 1 281 ? 27.402 -4.315 -38.874 1.00 94.12 281 GLN A N 1
ATOM 2003 C CA . GLN A 1 281 ? 27.886 -4.399 -40.247 1.00 94.12 281 GLN A CA 1
ATOM 2004 C C . GLN A 1 281 ? 27.396 -5.684 -40.914 1.00 94.12 281 GLN A C 1
ATOM 2006 O O . GLN A 1 281 ? 27.629 -6.786 -40.416 1.00 94.12 281 GLN A O 1
ATOM 2011 N N . VAL A 1 282 ? 26.752 -5.523 -42.071 1.00 95.62 282 VAL A N 1
ATOM 2012 C CA . VAL A 1 282 ? 26.262 -6.622 -42.905 1.00 95.62 282 VAL A CA 1
ATOM 2013 C C . VAL A 1 282 ? 27.048 -6.640 -44.216 1.00 95.62 282 VAL A C 1
ATOM 2015 O O . VAL A 1 282 ? 27.234 -5.611 -44.867 1.00 95.62 282 VAL A O 1
ATOM 2018 N N . HIS A 1 283 ? 27.516 -7.823 -44.590 1.00 95.50 283 HIS A N 1
ATOM 2019 C CA . HIS A 1 283 ? 28.360 -8.106 -45.743 1.00 95.50 283 HIS A CA 1
ATOM 2020 C C . HIS A 1 283 ? 27.640 -9.046 -46.715 1.00 95.50 283 HIS A C 1
ATOM 2022 O O . HIS A 1 283 ? 26.674 -9.705 -46.335 1.00 95.50 283 HIS A O 1
ATOM 2028 N N . ARG A 1 284 ? 28.121 -9.109 -47.958 1.00 91.19 284 ARG A N 1
ATOM 2029 C CA . ARG A 1 284 ? 27.686 -10.065 -48.985 1.00 91.19 284 ARG A CA 1
ATOM 2030 C C . ARG A 1 284 ? 28.680 -11.218 -49.098 1.00 91.19 284 ARG A C 1
ATOM 2032 O O . ARG A 1 284 ? 29.872 -10.984 -48.793 1.00 91.19 284 ARG A O 1
#

Radius of gyration: 29.03 Å; chains: 1; bounding box: 61×28×87 Å

Secondary structure (DSSP, 8-state):
-EE-TT-EEEEES-EEES-EESSB-SSEEE-TT-EEEEES-EEES-EESSB-SSEEE-TT-EEEEEESEEEES-EEEE-SSEEE-TT-EE-GGGGGEEEES-EEEESSSEEPPP-EEEESS-SEEEEE--BTTSGGGEEEEEEEEE-GGG-B-TT-EEEEEETTTEEEEEEE--TTSEEEEEEE----SEEEEEEEEEEPPTTPPP-TTPPPEEEEEEEPPP-TTEEEEETTEEEEPPTTEE-S-TT-SSPEEPPTTEE--STT--EEPTT-EESSTT-S-EE-